Protein AF-A0A257LIW6-F1 (afdb_monomer)

pLDDT: mean 79.96, std 16.37, range [37.09, 97.44]

Mean predicted aligned error: 10.96 Å

Sequence (273 aa):
AAYFYFIFLRRFGSPARTNFTPPRGLPIASLPVVDLIPILGVFGALVLLVIVLFTWAMPSEKPGLAFTEAEVAFLFPAPISRRRLIHFRLLGAQLRILLSALIFTLISRGWSFLGGSTLSHVLGWWLILTTLNLHFTGAALTITRLIDGGVSPWRRRAVIIGAVGIILVATVISIWRNAPPFPAGHVGPREFAAWIAGILDAGLLHWLLIPGKLLIAPFLAANWTAFFTTVGPAAALLVAHYFWVARQEVSFEEASIAYAEKRAARIARIRGG

Secondary structure (DSSP, 8-state):
-HHHHHHHTGGGS-------------------GGGTHHHHHHHHHHHHHHHHHHHHHS--S--S----HHHHHHHSSS---HHHHHHHHHHHHHHHHHHHHHHHHHHHTT-GGG-S-HHHHHHHHHHHHHHHHHHHHHHHHHHHHHHHTT--HHHHHHHHHHHHHHHHHHHHHHHHHHPPPPPPS---HHHHHHHHHHHHTSHHHHHHHHHHHHHHTTTT-SSHHHHHHHHHHHHHHHHHHHHHHHTTHHHHHHHHHHHHHHHHHHHHHHH--

Nearest PDB structures (foldseek):
  4nqi-assembly2_C  TM=1.721E-01  e=6.410E-01  Dictyostelium discoideum
  7n6g-assembly1_3T  TM=1.570E-01  e=2.095E+00  Chlamydomonas reinhardtii
  3qwe-assembly1_A-2  TM=1.386E-01  e=3.016E+00  Homo sapiens
  7n6g-assembly1_3S  TM=1.553E-01  e=3.458E+00  Chlamydomonas reinhardtii
  7n6g-assembly1_3Q  TM=1.769E-01  e=7.501E+00  Chlamydomonas reinhardtii

Foldseek 3Di:
DVVVCCVAPVVVDDPDPDPDDDPDDDCPDPDPLVLCLLLCLLVQLVVVLCLLLVCQLDPDPDQFLDDDPVCCVPVVPDPDALLVVLVVSLVVVLVVQLVVQLVVLVVCVVVPSLADDSVLSSVLSSLSSSLSSLSSNLSVLVVLVCVVVVNDPVNSNCVSVVVVVVLVVVLVVQLVVWQDDQDPDDDDPSSVSVSVSSSCCTDSNVVSSVLSSLSNQSNSQNYPVSNVVSVVSSVVSSVVSVVSNSVSSPSSVVVNVVVVVVVVVVVCVVVVD

Solvent-accessible surface area (backbone atoms only — not comparable to full-atom values): 15278 Å² total; per-residue (Å²): 109,71,70,59,49,58,71,69,56,61,77,79,77,64,96,69,89,69,94,75,83,74,80,93,61,82,83,77,65,93,65,69,48,77,74,47,49,66,40,50,37,45,56,52,6,47,52,47,46,50,54,55,54,44,46,72,72,58,60,69,96,74,35,64,94,79,71,51,72,68,50,46,72,60,53,67,80,42,102,65,57,67,70,56,55,53,50,52,50,58,56,62,46,46,60,59,44,46,52,49,10,50,53,52,33,60,64,51,61,76,48,74,66,52,62,41,50,74,65,39,32,29,51,18,38,31,52,44,53,50,37,49,53,33,44,51,37,31,52,36,48,53,50,49,45,44,45,76,71,66,47,53,72,63,62,53,45,50,52,50,51,47,53,51,48,53,52,50,52,52,33,52,54,32,33,75,75,60,48,70,79,80,81,83,74,90,73,48,75,63,58,47,48,46,50,52,33,48,40,56,57,28,66,59,40,31,66,68,28,43,67,31,30,37,41,45,38,22,37,57,17,65,43,70,70,51,22,64,69,27,38,54,59,25,48,50,53,37,51,52,35,48,54,55,41,67,70,47,65,75,49,50,57,60,52,50,51,54,48,52,50,57,47,50,56,51,51,51,55,66,74,74,108

Structure (mmCIF, N/CA/C/O backbone):
data_AF-A0A257LIW6-F1
#
_entry.id   AF-A0A257LIW6-F1
#
loop_
_atom_site.group_PDB
_atom_site.id
_atom_site.type_symbol
_atom_site.label_atom_id
_atom_site.label_alt_id
_atom_site.label_comp_id
_atom_site.label_asym_id
_atom_site.label_entity_id
_atom_site.label_seq_id
_atom_site.pdbx_PDB_ins_code
_atom_site.Cartn_x
_atom_site.Cartn_y
_atom_site.Cartn_z
_atom_site.occupancy
_atom_site.B_iso_or_equiv
_atom_site.auth_seq_id
_atom_site.auth_comp_id
_atom_site.auth_asym_id
_atom_site.auth_atom_id
_atom_site.pdbx_PDB_model_num
ATOM 1 N N . ALA A 1 1 ? 16.137 25.255 9.495 1.00 50.84 1 ALA A N 1
ATOM 2 C CA . ALA A 1 1 ? 15.174 25.733 8.475 1.00 50.84 1 ALA A CA 1
ATOM 3 C C . ALA A 1 1 ? 15.838 26.069 7.129 1.00 50.84 1 ALA A C 1
ATOM 5 O O . ALA A 1 1 ? 15.401 25.536 6.117 1.00 50.84 1 ALA A O 1
ATOM 6 N N . ALA A 1 2 ? 16.922 26.861 7.093 1.00 42.66 2 ALA A N 1
ATOM 7 C CA . ALA A 1 2 ? 17.586 27.283 5.845 1.00 42.66 2 ALA A CA 1
ATOM 8 C C . ALA A 1 2 ? 18.103 26.129 4.955 1.00 42.66 2 ALA A C 1
ATOM 10 O O . ALA A 1 2 ? 17.969 26.182 3.737 1.00 42.66 2 ALA A O 1
ATOM 11 N N . TYR A 1 3 ? 18.615 25.046 5.551 1.00 45.81 3 TYR A N 1
ATOM 12 C CA . TYR A 1 3 ? 19.097 23.877 4.798 1.00 45.81 3 TYR A CA 1
ATOM 13 C C . TYR A 1 3 ? 17.957 23.092 4.119 1.00 45.81 3 TYR A C 1
ATOM 15 O O . TYR A 1 3 ? 18.098 22.620 2.994 1.00 45.81 3 TYR A O 1
ATOM 23 N N . PHE A 1 4 ? 16.792 23.025 4.774 1.00 48.31 4 PHE A N 1
ATOM 24 C CA . PHE A 1 4 ? 15.565 22.449 4.214 1.00 48.31 4 PHE A CA 1
ATOM 25 C C . PHE A 1 4 ? 15.087 23.288 3.017 1.00 48.31 4 PHE A C 1
ATOM 27 O O . PHE A 1 4 ? 14.878 22.760 1.930 1.00 48.31 4 PHE A O 1
ATOM 34 N N . TYR A 1 5 ? 15.022 24.613 3.165 1.00 54.41 5 TYR A N 1
ATOM 35 C CA . TYR A 1 5 ? 14.660 25.520 2.071 1.00 54.41 5 TYR A CA 1
ATOM 36 C C . TYR A 1 5 ? 15.584 25.360 0.847 1.00 54.41 5 TYR A C 1
ATOM 38 O O . TYR A 1 5 ? 15.116 25.223 -0.283 1.00 54.41 5 TYR A O 1
ATOM 46 N N . PHE A 1 6 ? 16.899 25.287 1.067 1.00 55.25 6 PHE A N 1
ATOM 47 C CA . PHE A 1 6 ? 17.888 25.208 -0.011 1.00 55.25 6 PHE A CA 1
ATOM 48 C C . PHE A 1 6 ? 17.855 23.880 -0.785 1.00 55.25 6 PHE A C 1
ATOM 50 O O . PHE A 1 6 ? 18.091 23.868 -1.993 1.00 55.25 6 PHE A O 1
ATOM 57 N N . ILE A 1 7 ? 17.537 22.769 -0.110 1.00 58.53 7 ILE A N 1
ATOM 58 C CA . ILE A 1 7 ? 17.441 21.436 -0.725 1.00 58.53 7 ILE A CA 1
ATOM 59 C C . ILE A 1 7 ? 16.142 21.265 -1.523 1.00 58.53 7 ILE A C 1
ATOM 61 O O . ILE A 1 7 ? 16.166 20.629 -2.577 1.00 58.53 7 ILE A O 1
ATOM 65 N N . PHE A 1 8 ? 15.024 21.816 -1.039 1.00 52.34 8 PHE A N 1
ATOM 66 C CA . PHE A 1 8 ? 13.706 21.582 -1.634 1.00 52.34 8 PHE A CA 1
ATOM 67 C C . PHE A 1 8 ? 13.297 22.641 -2.673 1.00 52.34 8 PHE A C 1
ATOM 69 O O . PHE A 1 8 ? 12.728 22.269 -3.695 1.00 52.34 8 PHE A O 1
ATOM 76 N N . LEU A 1 9 ? 13.606 23.932 -2.477 1.00 53.47 9 LEU A N 1
ATOM 77 C CA . LEU A 1 9 ? 13.066 25.021 -3.315 1.00 53.47 9 LEU A CA 1
ATOM 78 C C . LEU A 1 9 ? 14.012 25.526 -4.417 1.00 53.47 9 LEU A C 1
ATOM 80 O O . LEU A 1 9 ? 13.545 26.033 -5.435 1.00 53.47 9 LEU A O 1
ATOM 84 N N . ARG A 1 10 ? 15.333 25.332 -4.297 1.00 50.38 10 ARG A N 1
ATOM 85 C CA . ARG A 1 10 ? 16.301 25.874 -5.276 1.00 50.38 10 ARG A CA 1
ATOM 86 C C . ARG A 1 10 ? 16.199 25.239 -6.674 1.00 50.38 10 ARG A C 1
ATOM 88 O O . ARG A 1 10 ? 16.625 25.848 -7.650 1.00 50.38 10 ARG A O 1
ATOM 95 N N . ARG A 1 11 ? 15.618 24.041 -6.810 1.00 51.50 11 ARG A N 1
ATOM 96 C CA . ARG A 1 11 ? 15.482 23.362 -8.115 1.00 51.50 11 ARG A CA 1
ATOM 97 C C . ARG A 1 11 ? 14.223 23.747 -8.901 1.00 51.50 11 ARG A C 1
ATOM 99 O O . ARG A 1 11 ? 14.075 23.294 -10.029 1.00 51.50 11 ARG A O 1
ATOM 106 N N . PHE A 1 12 ? 13.354 24.590 -8.339 1.00 48.06 12 PHE A N 1
ATOM 107 C CA . PHE A 1 12 ? 12.143 25.067 -9.015 1.00 48.06 12 PHE A CA 1
ATOM 108 C C . PHE A 1 12 ? 12.375 26.293 -9.920 1.00 48.06 12 PHE A C 1
ATOM 110 O O . PHE A 1 12 ? 11.477 26.652 -10.670 1.00 48.06 12 PHE A O 1
ATOM 117 N N . GLY A 1 13 ? 13.563 26.917 -9.895 1.00 43.94 13 GLY A N 1
ATOM 118 C CA . GLY A 1 13 ? 13.796 28.225 -10.531 1.00 43.94 13 GLY A CA 1
ATOM 119 C C . GLY A 1 13 ? 15.029 28.357 -11.430 1.00 43.94 13 GLY A C 1
ATOM 120 O O . GLY A 1 13 ? 15.554 29.457 -11.557 1.00 43.94 13 GLY A O 1
ATOM 121 N N . SER A 1 14 ? 15.563 27.292 -12.035 1.00 38.91 14 SER A N 1
ATOM 122 C CA . SER A 1 14 ? 16.709 27.453 -12.950 1.00 38.91 14 SER A CA 1
ATOM 123 C C . SER A 1 14 ? 16.668 26.505 -14.148 1.00 38.91 14 SER A C 1
ATOM 125 O O . SER A 1 14 ? 16.915 25.311 -13.972 1.00 38.91 14 SER A O 1
ATOM 127 N N . PRO A 1 15 ? 16.483 27.018 -15.381 1.00 46.78 15 PRO A N 1
ATOM 128 C CA . PRO A 1 15 ? 16.894 26.324 -16.592 1.00 46.78 15 PRO A CA 1
ATOM 129 C C . PRO A 1 15 ? 18.406 26.536 -16.765 1.00 46.78 15 PRO A C 1
ATOM 131 O O . PRO A 1 15 ? 18.864 27.197 -17.692 1.00 46.78 15 PRO A O 1
ATOM 134 N N . ALA A 1 16 ? 19.208 26.051 -15.817 1.00 41.78 16 ALA A N 1
ATOM 135 C CA . ALA A 1 16 ? 20.653 26.207 -15.888 1.00 41.78 16 ALA A CA 1
ATOM 136 C C . ALA A 1 16 ? 21.253 25.013 -16.635 1.00 41.78 16 ALA A C 1
ATOM 138 O O . ALA A 1 16 ? 21.433 23.932 -16.077 1.00 41.78 16 ALA A O 1
ATOM 139 N N . ARG A 1 17 ? 21.569 25.242 -17.915 1.00 48.91 17 ARG A N 1
ATOM 140 C CA . ARG A 1 17 ? 22.609 24.507 -18.640 1.00 48.91 17 ARG A CA 1
ATOM 141 C C . ARG A 1 17 ? 23.902 24.617 -17.830 1.00 48.91 17 ARG A C 1
ATOM 143 O O . ARG A 1 17 ? 24.527 25.672 -17.822 1.00 48.91 17 ARG A O 1
ATOM 150 N N . THR A 1 18 ? 24.308 23.554 -17.152 1.00 41.28 18 THR A N 1
ATOM 151 C CA . THR A 1 18 ? 25.654 23.450 -16.588 1.00 41.28 18 THR A CA 1
ATOM 152 C C . THR A 1 18 ? 26.333 22.219 -17.163 1.00 41.28 18 THR A C 1
ATOM 154 O O . THR A 1 18 ? 25.958 21.083 -16.883 1.00 41.28 18 THR A O 1
ATOM 157 N N . ASN A 1 19 ? 27.341 22.477 -17.996 1.00 42.34 19 ASN A N 1
ATOM 158 C CA . ASN A 1 19 ? 28.313 21.490 -18.443 1.00 42.34 19 ASN A CA 1
ATOM 159 C C . ASN A 1 19 ? 29.110 21.033 -17.218 1.00 42.34 19 ASN A C 1
ATOM 161 O O . ASN A 1 19 ? 30.090 21.665 -16.832 1.00 42.34 19 ASN A O 1
ATOM 165 N N . PHE A 1 20 ? 28.640 19.975 -16.565 1.00 39.91 20 PHE A N 1
ATOM 166 C CA . PHE A 1 20 ? 29.370 19.296 -15.507 1.00 39.91 20 PHE A CA 1
ATOM 167 C C . PHE A 1 20 ? 29.992 18.036 -16.101 1.00 39.91 20 PHE A C 1
ATOM 169 O O . PHE A 1 20 ? 29.284 17.082 -16.418 1.00 39.91 20 PHE A O 1
ATOM 176 N N . THR A 1 21 ? 31.309 18.042 -16.279 1.00 43.06 21 THR A N 1
ATOM 177 C CA . THR A 1 21 ? 32.097 16.850 -16.604 1.00 43.06 21 THR A CA 1
ATOM 178 C C . THR A 1 21 ? 32.420 16.129 -15.290 1.00 43.06 21 THR A C 1
ATOM 180 O O . THR A 1 21 ? 33.209 16.652 -14.502 1.00 43.06 21 THR A O 1
ATOM 183 N N . PRO A 1 22 ? 31.811 14.965 -14.992 1.00 41.59 22 PRO A N 1
ATOM 184 C CA . PRO A 1 22 ? 32.110 14.234 -13.767 1.00 41.59 22 PRO A CA 1
ATOM 185 C C . PRO A 1 22 ? 33.522 13.616 -13.825 1.00 41.59 22 PRO A C 1
ATOM 187 O O . PRO A 1 22 ? 34.005 13.290 -14.915 1.00 41.59 22 PRO A O 1
ATOM 190 N N . PRO A 1 23 ? 34.190 13.410 -12.673 1.00 42.00 23 PRO A N 1
ATOM 191 C CA . PRO A 1 23 ? 35.441 12.664 -12.626 1.00 42.00 23 PRO A CA 1
ATOM 192 C C . PRO A 1 23 ? 35.204 11.221 -13.091 1.00 42.00 23 PRO A C 1
ATOM 194 O O . PRO A 1 23 ? 34.217 10.597 -12.699 1.00 42.00 23 PRO A O 1
ATOM 197 N N . ARG A 1 24 ? 36.115 10.692 -13.922 1.00 45.34 24 ARG A N 1
ATOM 198 C CA . ARG A 1 24 ? 36.123 9.300 -14.412 1.00 45.34 24 ARG A CA 1
ATOM 199 C C . ARG A 1 24 ? 36.351 8.310 -13.256 1.00 45.34 24 ARG A C 1
ATOM 201 O O . ARG A 1 24 ? 37.450 7.805 -13.069 1.00 45.34 24 ARG A O 1
ATOM 208 N N . GLY A 1 25 ? 35.306 8.051 -12.477 1.00 42.31 25 GLY A N 1
ATOM 209 C CA . GLY A 1 25 ? 35.118 6.808 -11.729 1.00 42.31 25 GLY A CA 1
ATOM 210 C C . GLY A 1 25 ? 34.445 5.763 -12.624 1.00 42.31 25 GLY A C 1
ATOM 211 O O . GLY A 1 25 ? 33.839 6.133 -13.628 1.00 42.31 25 GLY A O 1
ATOM 212 N N . LEU A 1 26 ? 34.608 4.480 -12.281 1.00 39.97 26 LEU A N 1
ATOM 213 C CA . LEU A 1 26 ? 34.134 3.288 -13.005 1.00 39.97 26 LEU A CA 1
ATOM 214 C C . LEU A 1 26 ? 32.892 3.538 -13.886 1.00 39.97 26 LEU A C 1
ATOM 216 O O . LEU A 1 26 ? 31.891 4.046 -13.373 1.00 39.97 26 LEU A O 1
ATOM 220 N N . PRO A 1 27 ? 32.910 3.142 -15.174 1.00 37.09 27 PRO A N 1
ATOM 221 C CA . PRO A 1 27 ? 31.773 3.295 -16.065 1.00 37.09 27 PRO A CA 1
ATOM 222 C C . PRO A 1 27 ? 30.705 2.271 -15.672 1.00 37.09 27 PRO A C 1
ATOM 224 O O . PRO A 1 27 ? 30.528 1.245 -16.322 1.00 37.09 27 PRO A O 1
ATOM 227 N N . ILE A 1 28 ? 29.964 2.545 -14.599 1.00 42.75 28 ILE A N 1
ATOM 228 C CA . ILE A 1 28 ? 28.600 2.044 -14.496 1.00 42.75 28 ILE A CA 1
ATOM 229 C C . ILE A 1 28 ? 27.877 2.800 -15.599 1.00 42.75 28 ILE A C 1
ATOM 231 O O . ILE A 1 28 ? 27.592 3.990 -15.468 1.00 42.75 28 ILE A O 1
ATOM 235 N N . ALA A 1 29 ? 27.763 2.123 -16.740 1.00 39.88 29 ALA A N 1
ATOM 236 C CA . ALA A 1 29 ? 27.202 2.629 -17.971 1.00 39.88 29 ALA A CA 1
ATOM 237 C C . ALA A 1 29 ? 25.990 3.519 -17.686 1.00 39.88 29 ALA A C 1
ATOM 239 O O . ALA A 1 29 ? 25.161 3.213 -16.827 1.00 39.88 29 ALA A O 1
ATOM 240 N N . SER A 1 30 ? 25.888 4.613 -18.433 1.00 43.03 30 SER A N 1
ATOM 241 C CA . SER A 1 30 ? 24.658 5.365 -18.630 1.00 43.03 30 SER A CA 1
ATOM 242 C C . SER A 1 30 ? 23.602 4.427 -19.218 1.00 43.03 30 SER A C 1
ATOM 244 O O . SER A 1 30 ? 23.379 4.390 -20.426 1.00 43.03 30 SER A O 1
ATOM 246 N N . LEU A 1 31 ? 23.013 3.599 -18.362 1.00 45.62 31 LEU A N 1
ATOM 247 C CA . LEU A 1 31 ? 21.885 2.756 -18.686 1.00 45.62 31 LEU A CA 1
ATOM 248 C C . LEU A 1 31 ? 20.673 3.683 -18.815 1.00 45.62 31 LEU A C 1
ATOM 250 O O . LEU A 1 31 ? 20.460 4.523 -17.931 1.00 45.62 31 LEU A O 1
ATOM 254 N N . PRO A 1 32 ? 19.874 3.572 -19.886 1.00 52.91 32 PRO A N 1
ATOM 255 C CA . PRO A 1 32 ? 18.624 4.302 -19.967 1.00 52.91 32 PRO A CA 1
ATOM 256 C C . PRO A 1 32 ? 17.736 3.877 -18.790 1.00 52.91 32 PRO A C 1
ATOM 258 O O . PRO A 1 32 ? 17.237 2.757 -18.744 1.00 52.91 32 PRO A O 1
ATOM 261 N N . VAL A 1 33 ? 17.533 4.782 -17.827 1.00 55.72 33 VAL A N 1
ATOM 262 C CA . VAL A 1 33 ? 16.642 4.614 -16.658 1.00 55.72 33 VAL A CA 1
ATOM 263 C C . VAL A 1 33 ? 15.244 4.122 -17.064 1.00 55.72 33 VAL A C 1
ATOM 265 O O . VAL A 1 33 ? 14.592 3.391 -16.320 1.00 55.72 33 VAL A O 1
ATOM 268 N N . VAL A 1 34 ? 14.821 4.474 -18.281 1.00 56.28 34 VAL A N 1
ATOM 269 C CA . VAL A 1 34 ? 13.546 4.097 -18.902 1.00 56.28 34 VAL A CA 1
ATOM 270 C C . VAL A 1 34 ? 13.327 2.578 -18.923 1.00 56.28 34 VAL A C 1
ATOM 272 O O . VAL A 1 34 ? 12.199 2.132 -18.726 1.00 56.28 34 VAL A O 1
ATOM 275 N N . ASP A 1 35 ? 14.387 1.777 -19.049 1.00 71.38 35 ASP A N 1
ATOM 276 C CA . ASP A 1 35 ? 14.250 0.325 -19.195 1.00 71.38 35 ASP A CA 1
ATOM 277 C C . ASP A 1 35 ? 14.078 -0.430 -17.865 1.00 71.38 35 ASP A C 1
ATOM 279 O O . ASP A 1 35 ? 13.691 -1.599 -17.860 1.00 71.38 35 ASP A O 1
ATOM 283 N N . LEU A 1 36 ? 14.363 0.209 -16.723 1.00 84.06 36 LEU A N 1
ATOM 284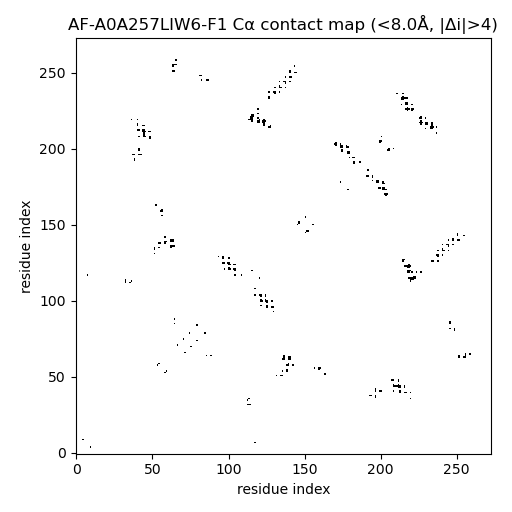 C CA . LEU A 1 36 ? 14.215 -0.412 -15.398 1.00 84.06 36 LEU A CA 1
ATOM 285 C C . LEU A 1 36 ? 12.824 -0.194 -14.798 1.00 84.06 36 LEU A C 1
ATOM 287 O O . LEU A 1 36 ? 12.426 -0.937 -13.904 1.00 84.06 36 LEU A O 1
ATOM 291 N N . ILE A 1 37 ? 12.064 0.789 -15.287 1.00 86.06 37 ILE A N 1
ATOM 292 C CA . ILE A 1 37 ? 10.743 1.143 -14.748 1.00 86.06 37 ILE A CA 1
ATOM 293 C C . ILE A 1 37 ? 9.772 -0.052 -14.742 1.00 86.06 37 ILE A C 1
ATOM 295 O O . ILE A 1 37 ? 9.156 -0.280 -13.698 1.00 86.06 37 ILE A O 1
ATOM 299 N N . PRO A 1 38 ? 9.642 -0.860 -15.817 1.00 88.56 38 PRO A N 1
ATOM 300 C CA . PRO A 1 38 ? 8.743 -2.016 -15.805 1.00 88.56 38 PRO A CA 1
ATOM 301 C C . PRO A 1 38 ? 9.154 -3.057 -14.758 1.00 88.56 38 PRO A C 1
ATOM 303 O O . PRO A 1 38 ? 8.313 -3.557 -14.013 1.00 88.56 38 PRO A O 1
ATOM 306 N N . ILE A 1 39 ? 10.461 -3.315 -14.6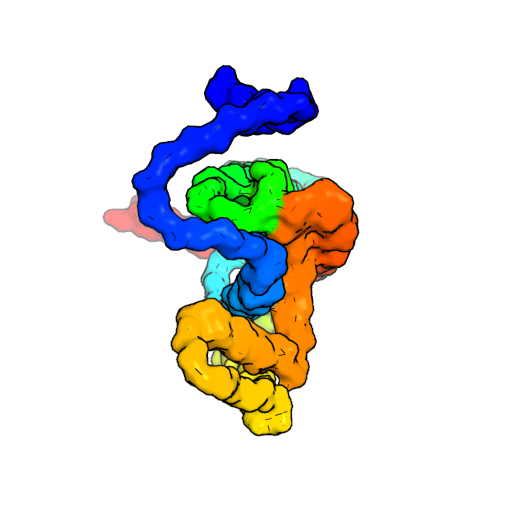47 1.00 91.31 39 ILE A N 1
ATOM 307 C CA . ILE A 1 39 ? 11.042 -4.246 -13.674 1.00 91.31 39 ILE A CA 1
ATOM 308 C C . ILE A 1 39 ? 10.720 -3.767 -12.252 1.00 91.31 39 ILE A C 1
ATOM 310 O O . ILE A 1 39 ? 10.142 -4.506 -11.456 1.00 91.31 39 ILE A O 1
ATOM 314 N N . LEU A 1 40 ? 11.016 -2.503 -11.947 1.00 91.88 40 LEU A N 1
ATOM 315 C CA . LEU A 1 40 ? 10.751 -1.896 -10.641 1.00 91.88 40 LEU A CA 1
ATOM 316 C C . LEU A 1 40 ? 9.259 -1.872 -10.300 1.00 91.88 40 LEU A C 1
ATOM 318 O O . LEU A 1 40 ? 8.893 -2.127 -9.154 1.00 91.88 40 LEU A O 1
ATOM 322 N N . GLY A 1 41 ? 8.399 -1.609 -11.285 1.00 93.69 41 GLY A N 1
ATOM 323 C CA . GLY A 1 41 ? 6.950 -1.651 -11.118 1.00 93.69 41 GLY A CA 1
ATOM 324 C C . GLY A 1 41 ? 6.457 -3.041 -10.720 1.00 93.69 41 GLY A C 1
ATOM 325 O O . GLY A 1 41 ? 5.667 -3.162 -9.786 1.00 93.69 41 GLY A O 1
ATOM 326 N N . VAL A 1 42 ? 6.955 -4.095 -11.373 1.00 95.00 42 VAL A N 1
ATOM 327 C CA . VAL A 1 42 ? 6.592 -5.490 -11.075 1.00 95.00 42 VAL A CA 1
ATOM 328 C C . VAL A 1 42 ? 7.099 -5.921 -9.700 1.00 95.00 42 VAL A C 1
ATOM 330 O O . VAL A 1 42 ? 6.308 -6.381 -8.878 1.00 95.00 42 VAL A O 1
ATOM 333 N N . PHE A 1 43 ? 8.389 -5.731 -9.406 1.00 95.31 43 PHE A N 1
ATOM 334 C CA . PHE A 1 43 ? 8.957 -6.125 -8.113 1.00 95.31 43 PHE A CA 1
ATOM 335 C C . PHE A 1 43 ? 8.378 -5.310 -6.955 1.00 95.31 43 PHE A C 1
ATOM 337 O O . PHE A 1 43 ? 8.039 -5.872 -5.914 1.00 95.31 43 PHE A O 1
ATOM 344 N N . GLY A 1 44 ? 8.203 -4.001 -7.136 1.00 95.31 44 GLY A N 1
ATOM 345 C CA . GLY A 1 44 ? 7.555 -3.150 -6.147 1.00 95.31 44 GLY A CA 1
ATOM 346 C C . GLY A 1 44 ? 6.113 -3.586 -5.879 1.00 95.31 44 GLY A C 1
ATOM 347 O O . GLY A 1 44 ? 5.710 -3.712 -4.721 1.00 95.31 44 GLY A O 1
ATOM 348 N N . ALA A 1 45 ? 5.342 -3.878 -6.931 1.00 97.25 45 ALA A N 1
ATOM 349 C CA . ALA A 1 45 ? 3.975 -4.370 -6.787 1.00 97.25 45 ALA A CA 1
ATOM 350 C C . ALA A 1 45 ? 3.923 -5.732 -6.086 1.00 97.25 45 ALA A C 1
ATOM 352 O O . ALA A 1 45 ? 3.036 -5.954 -5.264 1.00 97.25 45 ALA A O 1
ATOM 353 N N . LEU A 1 46 ? 4.886 -6.617 -6.360 1.00 96.56 46 LEU A N 1
ATOM 354 C CA . LEU A 1 46 ? 4.993 -7.914 -5.698 1.00 96.56 46 LEU A CA 1
ATOM 355 C C . LEU A 1 46 ? 5.263 -7.745 -4.200 1.00 96.56 46 LEU A C 1
ATOM 357 O O . LEU A 1 46 ? 4.605 -8.391 -3.388 1.00 96.56 46 LEU A O 1
ATOM 361 N N . VAL A 1 47 ? 6.174 -6.844 -3.821 1.00 96.69 47 VAL A N 1
ATOM 362 C CA . VAL A 1 47 ? 6.439 -6.521 -2.411 1.00 96.69 47 VAL A CA 1
ATOM 363 C C . VAL A 1 47 ? 5.167 -6.018 -1.724 1.00 96.69 47 VAL A C 1
ATOM 365 O O . VAL A 1 47 ? 4.830 -6.497 -0.641 1.00 96.69 47 VAL A O 1
ATOM 368 N N . LEU A 1 48 ? 4.417 -5.110 -2.356 1.00 97.25 48 LEU A N 1
ATOM 369 C CA . LEU A 1 48 ? 3.143 -4.630 -1.810 1.00 97.25 48 LEU A CA 1
ATOM 370 C C . LEU A 1 48 ? 2.099 -5.743 -1.681 1.00 97.25 48 LEU A C 1
ATOM 372 O O . LEU A 1 48 ? 1.418 -5.813 -0.659 1.00 97.25 48 LEU A O 1
ATOM 376 N N . LEU A 1 49 ? 1.988 -6.620 -2.682 1.00 95.56 49 LEU A N 1
ATOM 377 C CA . LEU A 1 49 ? 1.086 -7.768 -2.645 1.00 95.56 49 LEU A CA 1
ATOM 378 C C . LEU A 1 49 ? 1.429 -8.684 -1.465 1.00 95.56 49 LEU A C 1
ATOM 380 O O . LEU A 1 49 ? 0.543 -9.040 -0.693 1.00 95.56 49 LEU A O 1
ATOM 384 N N . VAL A 1 50 ? 2.710 -9.010 -1.276 1.00 93.62 50 VAL A N 1
ATOM 385 C CA . VAL A 1 50 ? 3.176 -9.829 -0.148 1.00 93.62 50 VAL A CA 1
ATOM 386 C C . VAL A 1 50 ? 2.842 -9.164 1.189 1.00 93.62 50 VAL A C 1
ATOM 388 O O . VAL A 1 50 ? 2.297 -9.827 2.067 1.00 93.62 50 VAL A O 1
ATOM 391 N N . ILE A 1 51 ? 3.093 -7.859 1.341 1.00 93.56 51 ILE A N 1
ATOM 392 C CA . ILE A 1 51 ? 2.759 -7.098 2.560 1.00 93.56 51 ILE A CA 1
ATOM 393 C C . ILE A 1 51 ? 1.252 -7.160 2.860 1.00 93.56 51 ILE A C 1
ATOM 395 O O . ILE A 1 51 ? 0.842 -7.406 4.000 1.00 93.56 51 ILE A O 1
ATOM 399 N N . VAL A 1 52 ? 0.418 -6.957 1.839 1.00 92.50 52 VAL A N 1
ATOM 400 C CA . VAL A 1 52 ? -1.043 -7.020 1.956 1.00 92.50 52 VAL A CA 1
ATOM 401 C C . VAL A 1 52 ? -1.489 -8.422 2.366 1.00 92.50 52 VAL A C 1
ATOM 403 O O . VAL A 1 52 ? -2.176 -8.567 3.373 1.00 92.50 52 VAL A O 1
ATOM 406 N N . LEU A 1 53 ? -1.050 -9.469 1.663 1.00 90.00 53 LEU A N 1
ATOM 407 C CA . LEU A 1 53 ? -1.413 -10.855 1.982 1.00 90.00 53 LEU A CA 1
ATOM 408 C C . LEU A 1 53 ? -0.954 -11.261 3.389 1.00 90.00 53 LEU A C 1
ATOM 410 O O . LEU A 1 53 ? -1.700 -11.907 4.129 1.00 90.00 53 LEU A O 1
ATOM 414 N N . PHE A 1 54 ? 0.244 -10.832 3.788 1.00 87.38 54 PHE A N 1
ATOM 415 C CA . PHE A 1 54 ? 0.788 -11.111 5.111 1.00 87.38 54 PHE A CA 1
ATOM 416 C C . PHE A 1 54 ? -0.066 -10.498 6.228 1.00 87.38 54 PHE A C 1
ATOM 418 O O . PHE A 1 54 ? -0.290 -11.148 7.246 1.00 87.38 54 PHE A O 1
ATOM 425 N N . THR A 1 55 ? -0.622 -9.302 6.013 1.00 87.31 55 THR A N 1
ATOM 426 C CA . THR A 1 55 ? -1.521 -8.634 6.974 1.00 87.31 55 THR A CA 1
ATOM 427 C C . THR A 1 55 ? -2.747 -9.489 7.305 1.00 87.31 55 THR A C 1
ATOM 429 O O . THR A 1 55 ? -3.191 -9.525 8.451 1.00 87.31 55 THR A O 1
ATOM 432 N N . TRP A 1 56 ? -3.288 -10.205 6.318 1.00 85.56 56 TRP A N 1
ATOM 433 C CA . TRP A 1 56 ? -4.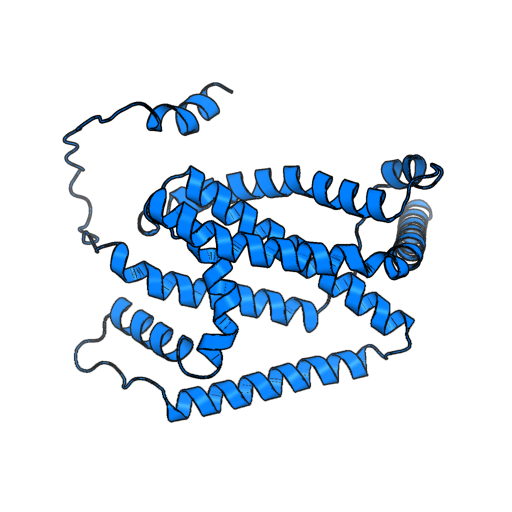441 -11.087 6.511 1.00 85.56 56 TRP A CA 1
ATOM 434 C C . TRP A 1 56 ? -4.054 -12.442 7.114 1.00 85.56 56 TRP A C 1
ATOM 436 O O . TRP A 1 56 ? -4.815 -13.006 7.902 1.00 85.56 56 TRP A O 1
ATOM 446 N N . ALA A 1 57 ? -2.871 -12.965 6.778 1.00 81.81 57 ALA A N 1
ATOM 447 C CA . ALA A 1 57 ? -2.376 -14.237 7.306 1.00 81.81 57 ALA A CA 1
ATOM 448 C C . ALA A 1 57 ? -1.926 -14.141 8.776 1.00 81.81 57 ALA A C 1
ATOM 450 O O . ALA A 1 57 ? -2.166 -15.062 9.564 1.00 81.81 57 ALA A O 1
ATOM 451 N N . MET A 1 58 ? -1.286 -13.029 9.141 1.00 77.50 58 MET A N 1
ATOM 452 C CA . MET A 1 58 ? -0.776 -12.732 10.479 1.00 77.50 58 MET A CA 1
ATOM 453 C C . MET A 1 58 ? -1.239 -11.337 10.916 1.00 77.50 58 MET A C 1
ATOM 455 O O . MET A 1 58 ? -0.446 -10.392 10.932 1.00 77.50 58 MET A O 1
ATOM 459 N N . PRO A 1 59 ? -2.528 -11.179 11.263 1.00 69.62 59 PRO A N 1
ATOM 460 C CA . PRO A 1 59 ? -3.021 -9.897 11.729 1.00 69.62 59 PRO A CA 1
ATOM 461 C C . PRO A 1 59 ? -2.315 -9.504 13.018 1.00 69.62 59 PRO A C 1
ATOM 463 O O . PRO A 1 59 ? -2.275 -10.269 13.983 1.00 69.62 59 PRO A O 1
ATOM 466 N N . SER A 1 60 ? -1.765 -8.292 13.028 1.00 64.62 60 SER A N 1
ATOM 467 C CA . SER A 1 60 ? -1.243 -7.695 14.251 1.00 64.62 60 SER A CA 1
ATOM 468 C C . SER A 1 60 ? -2.366 -7.611 15.285 1.00 64.62 60 SER A C 1
ATOM 470 O O . SER A 1 60 ? -3.506 -7.300 14.951 1.00 64.62 60 SER A O 1
ATOM 472 N N . GLU A 1 61 ? -2.049 -7.861 16.555 1.00 58.34 61 GLU A N 1
ATOM 473 C CA . GLU A 1 61 ? -3.003 -7.730 17.666 1.00 58.34 61 GLU A CA 1
ATOM 474 C C . GLU A 1 61 ? -3.414 -6.270 17.926 1.00 58.34 61 GLU A C 1
ATOM 476 O O . GLU A 1 61 ? -4.317 -6.003 18.716 1.00 58.34 61 GLU A O 1
ATOM 481 N N . LYS A 1 62 ? -2.724 -5.305 17.299 1.00 56.66 62 LYS A N 1
ATOM 482 C CA . LYS A 1 62 ? -2.851 -3.872 17.594 1.00 56.66 62 LYS A CA 1
ATOM 483 C C . LYS A 1 62 ? -3.172 -2.960 16.397 1.00 56.66 62 LYS A C 1
ATOM 485 O O . LYS A 1 62 ? -2.494 -1.940 16.269 1.00 56.66 62 LYS A O 1
ATOM 490 N N . PRO A 1 63 ? -4.168 -3.211 15.531 1.00 51.00 63 PRO A N 1
ATOM 491 C CA . PRO A 1 63 ? -4.432 -2.306 14.423 1.00 51.00 63 PRO A CA 1
ATOM 492 C C . PRO A 1 63 ? -5.856 -1.741 14.539 1.00 51.00 63 PRO A C 1
ATOM 494 O O . PRO A 1 63 ? -6.581 -1.588 13.569 1.00 51.00 63 PRO A O 1
ATOM 497 N N . GLY A 1 64 ? -6.263 -1.398 15.762 1.00 56.03 64 GLY A N 1
ATOM 498 C CA . GLY A 1 64 ? -7.311 -0.406 15.972 1.00 56.03 64 GLY A CA 1
ATOM 499 C C . GLY A 1 64 ? -6.738 1.004 15.824 1.00 56.03 64 GLY A C 1
ATOM 500 O O . GLY A 1 64 ? -5.531 1.227 15.953 1.00 56.03 64 GLY A O 1
ATOM 501 N N . LEU A 1 65 ? -7.609 1.981 15.593 1.00 63.56 65 LEU A N 1
ATOM 502 C CA . LEU A 1 65 ? -7.305 3.406 15.735 1.00 63.56 65 LEU A CA 1
ATOM 503 C C . LEU A 1 65 ? -6.911 3.681 17.202 1.00 63.56 65 LEU A C 1
ATOM 505 O O . LEU A 1 65 ? -7.748 3.998 18.037 1.00 63.56 65 LEU A O 1
ATOM 509 N N . ALA A 1 66 ? -5.640 3.468 17.542 1.00 65.19 66 ALA A N 1
ATOM 510 C CA . ALA A 1 66 ? -5.179 3.515 18.924 1.00 65.19 66 ALA A CA 1
ATOM 511 C C . ALA A 1 66 ? -5.123 4.960 19.436 1.00 65.19 66 ALA A C 1
ATOM 513 O O . ALA A 1 66 ? -4.252 5.726 19.019 1.00 65.19 66 ALA A O 1
ATOM 514 N N . PHE A 1 67 ? -6.014 5.316 20.356 1.00 68.88 67 PHE A N 1
ATOM 515 C CA . PHE A 1 67 ? -5.967 6.600 21.050 1.00 68.88 67 PHE A CA 1
ATOM 516 C C . PHE A 1 67 ? -4.941 6.574 22.185 1.00 68.88 67 PHE A C 1
ATOM 518 O O . PHE A 1 67 ? -4.652 5.539 22.799 1.00 68.88 67 PHE A O 1
ATOM 525 N N . THR A 1 68 ? -4.347 7.730 22.434 1.00 76.06 68 THR A N 1
ATOM 526 C CA . THR A 1 68 ? -3.597 8.011 23.655 1.00 76.06 68 THR A CA 1
ATOM 527 C C . THR A 1 68 ? -4.562 8.169 24.827 1.00 76.06 68 THR A C 1
ATOM 529 O O . THR A 1 68 ? -5.743 8.441 24.641 1.00 76.06 68 THR A O 1
ATOM 532 N N . GLU A 1 69 ? -4.064 8.001 26.047 1.00 71.94 69 GLU A N 1
ATOM 533 C CA . GLU A 1 69 ? -4.872 8.151 27.263 1.00 71.94 69 GLU A CA 1
ATOM 534 C C . GLU A 1 69 ? -5.500 9.547 27.363 1.00 71.94 69 GLU A C 1
ATOM 536 O O . GLU A 1 69 ? -6.684 9.667 27.656 1.00 71.94 69 GLU A O 1
ATOM 541 N N . ALA A 1 70 ? -4.740 10.585 27.001 1.00 79.56 70 ALA A N 1
ATOM 542 C CA . ALA A 1 70 ? -5.234 11.956 26.936 1.00 79.56 70 ALA A CA 1
ATOM 543 C C . ALA A 1 70 ? -6.334 12.133 25.874 1.00 79.56 70 ALA A C 1
ATOM 545 O O . ALA A 1 70 ? -7.345 12.777 26.136 1.00 79.56 70 ALA A O 1
ATOM 546 N N . GLU A 1 71 ? -6.172 11.534 24.688 1.00 81.69 71 GLU A N 1
ATOM 547 C CA . GLU A 1 71 ? -7.209 11.553 23.651 1.00 81.69 71 GLU A CA 1
ATOM 548 C C . GLU A 1 71 ? -8.476 10.820 24.107 1.00 81.69 71 GLU A C 1
ATOM 550 O O . GLU A 1 71 ? -9.563 11.326 23.870 1.00 81.69 71 GLU A O 1
ATOM 555 N N . VAL A 1 72 ? -8.370 9.672 24.783 1.00 76.50 72 VAL A N 1
ATOM 556 C CA . VAL A 1 72 ? -9.546 8.967 25.328 1.00 76.50 72 VAL A CA 1
ATOM 557 C C . VAL A 1 72 ? -10.233 9.823 26.388 1.00 76.50 72 VAL A C 1
ATOM 559 O O . VAL A 1 72 ? -11.431 10.068 26.288 1.00 76.50 72 VAL A O 1
ATOM 562 N N . ALA A 1 73 ? -9.475 10.330 27.361 1.00 79.81 73 ALA A N 1
ATOM 563 C CA . ALA A 1 73 ? -10.003 11.122 28.467 1.00 79.81 73 ALA A CA 1
ATOM 564 C C . ALA A 1 73 ? -10.689 12.419 28.010 1.00 79.81 73 ALA A C 1
ATOM 566 O O . ALA A 1 73 ? -11.615 12.878 28.669 1.00 79.81 73 ALA A O 1
ATOM 567 N N . PHE A 1 74 ? -10.258 13.004 26.888 1.00 82.75 74 PHE A N 1
ATOM 568 C CA . PHE A 1 74 ? -10.826 14.250 26.375 1.00 82.75 74 PHE A CA 1
ATOM 569 C C . PHE A 1 74 ? -11.896 14.038 25.295 1.00 82.75 74 PHE A C 1
ATOM 571 O O . PHE A 1 74 ? -12.910 14.730 25.278 1.00 82.75 74 PHE A O 1
ATOM 578 N N . LEU A 1 75 ? -11.686 13.091 24.375 1.00 78.94 75 LEU A N 1
ATOM 579 C CA . LEU A 1 75 ? -12.543 12.923 23.201 1.00 78.94 75 LEU A CA 1
ATOM 580 C C . LEU A 1 75 ? -13.744 12.011 23.466 1.00 78.94 75 LEU A C 1
ATOM 582 O O . LEU A 1 75 ? -14.779 12.203 22.840 1.00 78.94 75 LEU A O 1
ATOM 586 N N . PHE A 1 76 ? -13.637 11.026 24.362 1.00 75.06 76 PHE A N 1
ATOM 587 C CA . PHE A 1 76 ? -14.714 10.049 24.568 1.00 75.06 76 PHE A CA 1
ATOM 588 C C . PHE A 1 76 ? -15.866 10.591 25.434 1.00 75.06 76 PHE A C 1
ATOM 590 O O . PHE A 1 76 ? -17.006 10.222 25.162 1.00 75.06 76 PHE A O 1
ATOM 597 N N . PRO A 1 77 ? -15.635 11.492 26.414 1.00 80.94 77 PRO A N 1
ATOM 598 C CA . PRO A 1 77 ? -16.729 12.161 27.125 1.00 80.94 77 PRO A CA 1
ATOM 599 C C . PRO A 1 77 ? -17.465 13.214 26.285 1.00 80.94 77 PRO A C 1
ATOM 601 O O . PRO A 1 77 ? -18.577 13.610 26.628 1.00 80.94 77 PRO A O 1
ATOM 604 N N . ALA A 1 78 ? -16.850 13.709 25.206 1.00 78.19 78 ALA A N 1
ATOM 605 C CA . ALA A 1 78 ? -17.454 14.721 24.350 1.00 78.19 78 ALA A CA 1
ATOM 606 C C . ALA A 1 78 ? -18.533 14.104 23.432 1.00 78.19 78 ALA A C 1
ATOM 608 O O . ALA A 1 78 ? -18.343 12.996 22.928 1.00 78.19 78 ALA A O 1
ATOM 609 N N . PRO A 1 79 ? -19.635 14.817 23.118 1.00 78.75 79 PRO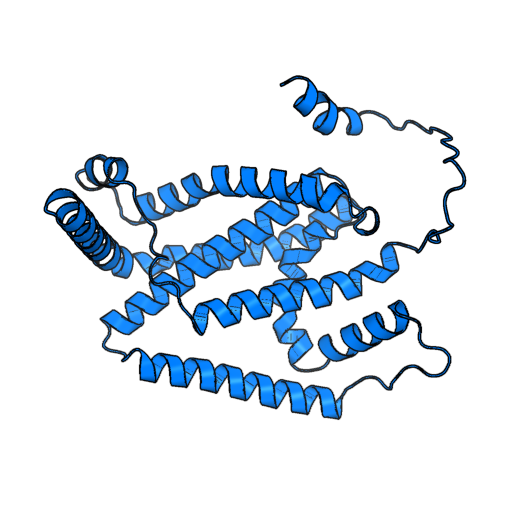 A N 1
ATOM 610 C CA . PRO A 1 79 ? -20.676 14.350 22.198 1.00 78.75 79 PRO A CA 1
ATOM 611 C C . PRO A 1 79 ? -20.214 14.455 20.731 1.00 78.75 79 PRO A C 1
ATOM 613 O O . PRO A 1 79 ? -20.769 15.193 19.915 1.00 78.75 79 PRO A O 1
ATOM 616 N N . ILE A 1 80 ? -19.146 13.740 20.383 1.00 79.94 80 ILE A N 1
ATOM 617 C CA . ILE A 1 80 ? -18.592 13.676 19.032 1.00 79.94 80 ILE A CA 1
ATOM 618 C C . ILE A 1 80 ? -19.018 12.383 18.348 1.00 79.94 80 ILE A C 1
ATOM 620 O O . ILE A 1 80 ? -18.986 11.295 18.917 1.00 79.94 80 ILE A O 1
ATOM 624 N N . SER A 1 81 ? -19.412 12.487 17.080 1.00 79.62 81 SER A N 1
ATOM 625 C CA . SER A 1 81 ? -19.773 11.298 16.317 1.00 79.62 81 SER A CA 1
ATOM 626 C C . SER A 1 81 ? -18.537 10.452 16.004 1.00 79.62 81 SER A C 1
ATOM 628 O O . SER A 1 81 ? -17.448 10.958 15.727 1.00 79.62 81 SER A O 1
ATOM 630 N N . ARG A 1 82 ? -18.717 9.133 15.979 1.00 73.50 82 ARG A N 1
ATOM 631 C CA . ARG A 1 82 ? -17.655 8.145 15.711 1.00 73.50 82 ARG A CA 1
ATOM 632 C C . ARG A 1 82 ? -16.959 8.387 14.380 1.00 73.50 82 ARG A C 1
ATOM 634 O O . ARG A 1 82 ? -15.738 8.329 14.281 1.00 73.50 82 ARG A O 1
ATOM 641 N N . ARG A 1 83 ? -17.740 8.763 13.368 1.00 76.88 83 ARG A N 1
ATOM 642 C CA . ARG A 1 83 ? -17.232 9.167 12.060 1.00 76.88 83 ARG A CA 1
ATOM 643 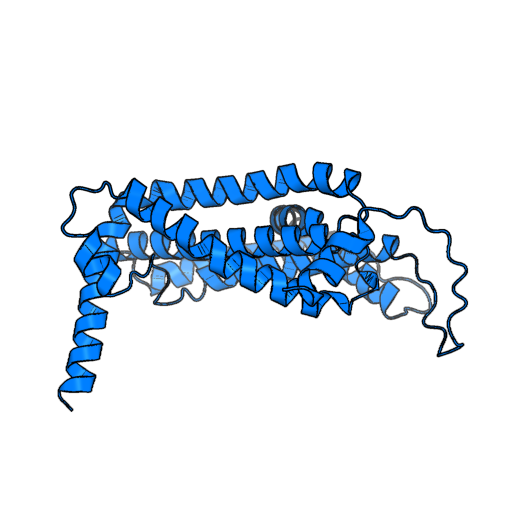C C . ARG A 1 83 ? -16.208 10.303 12.166 1.00 76.88 83 ARG A C 1
ATOM 645 O O . ARG A 1 83 ? -15.184 10.266 11.491 1.00 76.88 83 ARG A O 1
ATOM 652 N N . ARG A 1 84 ? -16.440 11.287 13.047 1.00 82.38 84 ARG A N 1
ATOM 653 C CA . ARG A 1 84 ? -15.492 12.386 13.302 1.00 82.38 84 ARG A CA 1
ATOM 654 C C . ARG A 1 84 ? -14.229 11.898 14.014 1.00 82.38 84 ARG A C 1
ATOM 656 O O . ARG A 1 84 ? -13.155 12.359 13.650 1.00 82.38 84 ARG A O 1
ATOM 663 N N . LEU A 1 85 ? -14.329 10.944 14.943 1.00 80.25 85 LEU A N 1
ATOM 664 C CA .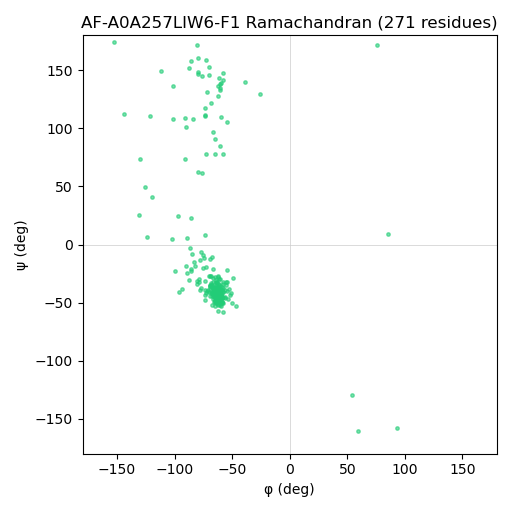 LEU A 1 85 ? -13.166 10.313 15.589 1.00 80.25 85 LEU A CA 1
ATOM 665 C C . LEU A 1 85 ? -12.281 9.548 14.595 1.00 80.25 85 LEU A C 1
ATOM 667 O O . LEU A 1 85 ? -11.057 9.677 14.635 1.00 80.25 85 LEU A O 1
ATOM 671 N N . ILE A 1 86 ? -12.892 8.796 13.675 1.00 80.75 86 ILE A N 1
ATOM 672 C CA . ILE A 1 86 ? -12.173 8.094 12.603 1.00 80.75 86 ILE A CA 1
ATOM 673 C C . ILE A 1 86 ? -11.436 9.109 11.726 1.00 80.75 86 ILE A C 1
ATOM 675 O O . ILE A 1 86 ? -10.228 8.982 11.533 1.00 80.75 86 ILE A O 1
ATOM 679 N N . HIS A 1 87 ? -12.122 10.154 11.250 1.00 85.12 87 HIS A N 1
ATOM 680 C CA . HIS A 1 87 ? -11.493 11.190 10.422 1.00 85.12 87 HIS A CA 1
ATOM 681 C C . HIS A 1 87 ? -10.379 11.921 11.159 1.00 85.12 87 HIS A C 1
ATOM 683 O O . HIS A 1 87 ? -9.292 12.065 10.608 1.00 85.12 87 HIS A O 1
ATOM 689 N N . PHE A 1 88 ? -10.614 12.320 12.412 1.00 85.50 88 PHE A N 1
ATOM 690 C CA . PHE A 1 88 ? -9.607 12.949 13.264 1.00 85.50 88 PHE A CA 1
ATOM 691 C C . PHE A 1 88 ? -8.351 12.085 13.349 1.00 85.50 88 PHE A C 1
ATOM 693 O O . PHE A 1 88 ? -7.242 12.572 13.138 1.00 85.50 88 PHE A O 1
ATOM 700 N N . ARG A 1 89 ? -8.513 10.779 13.576 1.00 83.06 89 ARG A N 1
ATOM 701 C CA . ARG A 1 89 ? -7.373 9.878 13.696 1.00 83.06 89 ARG A CA 1
ATOM 702 C C . ARG A 1 89 ? -6.653 9.646 12.369 1.00 83.06 89 ARG A C 1
ATOM 704 O O . ARG A 1 89 ? -5.421 9.613 12.349 1.00 83.06 89 ARG A O 1
ATOM 711 N N . LEU A 1 90 ? -7.390 9.489 11.271 1.00 85.94 90 LEU A N 1
ATOM 712 C CA . LEU A 1 90 ? -6.806 9.329 9.937 1.00 85.94 90 LEU A CA 1
ATOM 713 C C . LEU A 1 90 ? -6.034 10.580 9.503 1.00 85.94 90 LEU A C 1
ATOM 715 O O . LEU A 1 90 ? -4.950 10.449 8.934 1.00 85.94 90 LEU A O 1
ATOM 719 N N . LEU A 1 91 ? -6.552 11.770 9.822 1.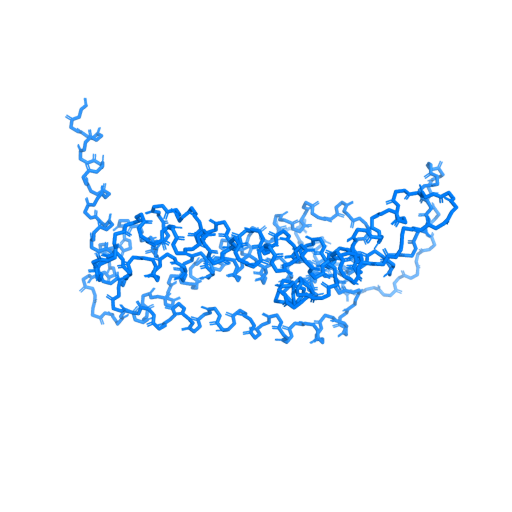00 88.00 91 LEU A N 1
ATOM 720 C CA . LEU A 1 91 ? -5.880 13.052 9.604 1.00 88.00 91 LEU A CA 1
ATOM 721 C C . LEU A 1 91 ? -4.653 13.201 10.510 1.00 88.00 91 LEU A C 1
ATOM 723 O O . LEU A 1 91 ? -3.578 13.547 10.028 1.00 88.00 91 LEU A O 1
ATOM 727 N N . GLY A 1 92 ? -4.769 12.853 11.795 1.00 85.62 92 GLY A N 1
ATOM 728 C CA . GLY A 1 92 ? -3.654 12.882 12.745 1.00 85.62 92 GLY A CA 1
ATOM 729 C C . GLY A 1 92 ? -2.498 11.956 12.351 1.00 85.62 92 GLY A C 1
ATOM 730 O O . GLY A 1 92 ? -1.334 12.262 12.607 1.00 85.62 92 GLY A O 1
ATOM 731 N N . ALA A 1 93 ? -2.786 10.849 11.658 1.00 88.38 93 ALA A N 1
ATOM 732 C CA . ALA A 1 93 ? -1.757 9.965 11.118 1.00 88.38 93 ALA A CA 1
ATOM 733 C C . ALA A 1 93 ? -0.975 10.588 9.944 1.00 88.38 93 ALA A C 1
ATOM 735 O O . ALA A 1 93 ? 0.191 10.235 9.757 1.00 88.38 93 ALA A O 1
ATOM 736 N N . GLN A 1 94 ? -1.566 11.523 9.186 1.00 93.12 94 GLN A N 1
ATOM 737 C CA . GLN A 1 94 ? -0.951 12.082 7.975 1.00 93.12 94 GLN A CA 1
ATOM 738 C C . GLN A 1 94 ? 0.356 12.806 8.261 1.00 93.12 94 GLN A C 1
ATOM 740 O O . GLN A 1 94 ? 1.306 12.634 7.507 1.00 93.12 94 GLN A O 1
ATOM 745 N N . LEU A 1 95 ? 0.448 13.560 9.361 1.00 90.44 95 LEU A N 1
ATOM 746 C CA . LEU A 1 95 ? 1.673 14.289 9.692 1.00 90.44 95 LEU A CA 1
ATOM 747 C C . LEU A 1 95 ? 2.852 13.333 9.923 1.00 90.44 95 LEU A C 1
ATOM 749 O O . LEU A 1 95 ? 3.942 13.539 9.391 1.00 90.44 95 LEU A O 1
ATOM 753 N N . ARG A 1 96 ? 2.619 12.245 10.670 1.00 91.25 96 ARG A N 1
ATOM 754 C CA . ARG A 1 96 ? 3.635 11.212 10.905 1.00 91.25 96 ARG A CA 1
ATOM 755 C C . ARG A 1 96 ? 3.999 10.485 9.613 1.00 91.25 96 ARG A C 1
ATOM 757 O O . ARG A 1 96 ? 5.177 10.255 9.370 1.00 91.25 96 ARG A O 1
ATOM 764 N N . ILE A 1 97 ? 3.011 10.149 8.783 1.00 94.38 97 ILE A N 1
ATOM 765 C CA . ILE A 1 97 ? 3.237 9.472 7.499 1.00 94.38 97 ILE A CA 1
ATOM 766 C C . ILE A 1 97 ? 4.007 10.374 6.532 1.00 94.38 97 ILE A C 1
ATOM 768 O O . ILE A 1 97 ? 4.924 9.903 5.868 1.00 94.38 97 ILE A O 1
ATOM 772 N N . LEU A 1 98 ? 3.690 11.667 6.480 1.00 94.25 98 LEU A N 1
ATOM 773 C CA . LEU A 1 98 ? 4.401 12.644 5.662 1.00 94.25 98 LEU A CA 1
ATOM 774 C C . LEU A 1 98 ? 5.857 12.784 6.119 1.00 94.25 98 LEU A C 1
ATOM 776 O O . LEU A 1 98 ? 6.761 12.787 5.286 1.00 94.25 98 LEU A O 1
ATOM 780 N N . LEU A 1 99 ? 6.105 12.819 7.432 1.00 94.06 99 LEU A N 1
ATOM 781 C CA . LEU A 1 99 ? 7.465 12.803 7.974 1.00 94.06 99 LEU A CA 1
ATOM 782 C C . LEU A 1 99 ? 8.211 11.518 7.585 1.00 94.06 99 LEU A C 1
ATOM 784 O O . LEU A 1 99 ? 9.354 11.587 7.136 1.00 94.06 99 LEU A O 1
ATOM 788 N N . SER A 1 100 ? 7.564 10.353 7.691 1.00 94.06 100 SER A N 1
ATOM 789 C CA . SER A 1 100 ? 8.136 9.091 7.214 1.00 94.06 100 SER A CA 1
ATOM 790 C C . SER A 1 100 ? 8.433 9.137 5.714 1.00 94.06 100 SER A C 1
ATOM 792 O O . SER A 1 100 ? 9.522 8.748 5.311 1.00 94.06 100 SER A O 1
ATOM 794 N N . ALA A 1 101 ? 7.526 9.663 4.891 1.00 95.06 101 ALA A N 1
ATOM 795 C CA . ALA A 1 101 ? 7.715 9.793 3.448 1.00 95.06 101 ALA A CA 1
ATOM 796 C C . ALA A 1 101 ? 8.907 10.693 3.092 1.00 95.06 101 ALA A C 1
ATOM 798 O O . ALA A 1 101 ? 9.673 10.374 2.181 1.00 95.06 101 ALA A O 1
ATOM 799 N N . LEU A 1 102 ? 9.117 11.782 3.840 1.00 93.94 102 LEU A N 1
ATOM 800 C CA . LEU A 1 102 ? 10.307 12.623 3.707 1.00 93.94 102 LEU A CA 1
ATOM 801 C C . LEU A 1 102 ? 11.583 11.836 4.032 1.00 93.94 102 LEU A C 1
ATOM 803 O O . LEU A 1 102 ? 12.529 11.879 3.250 1.00 93.94 102 LEU A O 1
ATOM 807 N N . ILE A 1 103 ? 11.602 11.075 5.132 1.00 92.62 103 ILE A N 1
ATOM 808 C CA . ILE A 1 103 ? 12.750 10.231 5.512 1.00 92.62 103 ILE A CA 1
ATOM 809 C C . ILE A 1 103 ? 13.028 9.174 4.435 1.00 92.62 103 ILE A C 1
ATOM 811 O O . ILE A 1 103 ? 14.161 9.054 3.972 1.00 92.62 103 ILE A O 1
ATOM 815 N N . PHE A 1 104 ? 12.003 8.452 3.978 1.00 91.81 104 PHE A N 1
ATOM 816 C CA . PHE A 1 104 ? 12.143 7.453 2.917 1.00 91.81 104 PHE A CA 1
ATOM 817 C C . PHE A 1 104 ? 12.617 8.066 1.600 1.00 91.81 104 PHE A C 1
ATOM 819 O O . PHE A 1 104 ? 13.425 7.455 0.908 1.00 91.81 104 PHE A O 1
ATOM 826 N N . THR A 1 105 ? 12.202 9.295 1.287 1.00 90.44 105 THR A N 1
ATOM 827 C CA . THR A 1 105 ? 12.711 10.020 0.117 1.00 90.44 105 THR A CA 1
ATOM 828 C C . THR A 1 105 ? 14.196 10.348 0.245 1.00 90.44 105 THR A C 1
ATOM 830 O O . THR A 1 105 ? 14.927 10.286 -0.740 1.00 90.44 105 THR A O 1
ATOM 833 N N . LEU A 1 106 ? 14.672 10.692 1.445 1.00 87.56 106 LEU A N 1
ATOM 834 C CA . LEU A 1 106 ? 16.101 10.914 1.678 1.00 87.56 106 LEU A CA 1
ATOM 835 C C . LEU A 1 106 ? 16.901 9.620 1.501 1.00 87.56 106 LEU A C 1
ATOM 837 O O . LEU A 1 106 ? 17.969 9.656 0.896 1.00 87.56 106 LEU A O 1
ATOM 841 N N . ILE A 1 107 ? 16.361 8.486 1.957 1.00 86.44 107 ILE A N 1
ATOM 842 C CA . ILE A 1 107 ? 16.964 7.159 1.762 1.00 86.44 107 ILE A CA 1
ATOM 843 C C . ILE A 1 107 ? 16.992 6.798 0.268 1.00 86.44 107 ILE A C 1
ATOM 845 O O . ILE A 1 107 ? 18.030 6.395 -0.253 1.00 86.44 107 ILE A O 1
ATOM 849 N N . SER A 1 108 ? 15.883 7.004 -0.449 1.00 81.50 108 SER A N 1
ATOM 850 C CA . SER A 1 108 ? 15.782 6.689 -1.879 1.00 81.50 108 SER A CA 1
ATOM 851 C C . SER A 1 108 ? 16.499 7.699 -2.780 1.00 81.50 108 SER A C 1
ATOM 853 O O . SER A 1 108 ? 16.673 7.441 -3.965 1.00 81.50 108 SER A O 1
ATOM 855 N N . ARG A 1 109 ? 16.974 8.835 -2.251 1.00 73.12 109 ARG A N 1
ATOM 856 C CA . ARG A 1 109 ? 17.750 9.827 -3.016 1.00 73.12 109 ARG A CA 1
ATOM 857 C C . ARG A 1 109 ? 19.066 9.259 -3.553 1.00 73.12 109 ARG A C 1
ATOM 859 O O . ARG A 1 109 ? 19.552 9.736 -4.575 1.00 73.12 109 ARG A O 1
ATOM 866 N N . GLY A 1 110 ? 19.633 8.252 -2.885 1.00 65.81 110 GLY A N 1
ATOM 867 C CA . GLY A 1 110 ? 20.816 7.532 -3.365 1.00 65.81 110 GLY A CA 1
ATOM 868 C C . GLY A 1 110 ? 20.549 6.657 -4.595 1.00 65.81 110 GLY A C 1
ATOM 869 O O . GLY A 1 110 ? 21.490 6.206 -5.241 1.00 65.81 110 GLY A O 1
ATOM 870 N N . TRP A 1 111 ? 19.283 6.419 -4.947 1.00 73.12 111 TRP A N 1
ATOM 871 C CA . TRP A 1 111 ? 18.892 5.567 -6.066 1.00 73.12 111 TRP A CA 1
ATOM 872 C C . TRP A 1 111 ? 18.758 6.419 -7.327 1.00 73.12 111 TRP A C 1
ATOM 874 O O . TRP A 1 111 ? 17.662 6.710 -7.803 1.00 73.12 111 TRP A O 1
ATOM 884 N N . SER A 1 112 ? 19.903 6.838 -7.870 1.00 65.75 112 SER A N 1
ATOM 885 C CA . SER A 1 112 ? 19.983 7.662 -9.087 1.00 65.75 112 SER A CA 1
ATOM 886 C C . SER A 1 112 ? 19.250 7.051 -10.291 1.00 65.75 112 SER A C 1
ATOM 888 O O . SER A 1 112 ? 18.842 7.781 -11.192 1.00 65.75 112 SER A O 1
ATOM 890 N N . PHE A 1 113 ? 19.035 5.732 -10.280 1.00 69.81 113 PHE A N 1
ATOM 891 C CA . PHE A 1 113 ? 18.298 4.991 -11.300 1.00 69.81 113 PHE A CA 1
ATOM 892 C C . PHE A 1 113 ? 16.772 5.171 -11.252 1.00 69.81 113 PHE A C 1
ATOM 894 O O . PHE A 1 113 ? 16.112 4.744 -12.188 1.00 69.81 113 PHE A O 1
ATOM 901 N N . LEU A 1 114 ? 16.186 5.760 -10.203 1.00 72.19 114 LEU A N 1
ATOM 902 C CA . LEU A 1 114 ? 14.728 5.939 -10.112 1.00 72.19 114 LEU A CA 1
ATOM 903 C C . LEU A 1 114 ? 14.188 7.102 -10.963 1.00 72.19 114 LEU A C 1
ATOM 905 O O . LEU A 1 114 ? 12.985 7.176 -11.200 1.00 72.19 114 LEU A O 1
ATOM 909 N N . GLY A 1 115 ? 15.055 7.992 -11.460 1.00 71.75 115 GLY A N 1
ATOM 910 C CA . GLY A 1 115 ? 14.620 9.186 -12.191 1.00 71.75 115 GLY A CA 1
ATOM 911 C C . GLY A 1 115 ? 13.708 10.094 -11.350 1.00 71.75 115 GLY A C 1
ATOM 912 O O . GLY A 1 115 ? 13.721 10.034 -10.125 1.00 71.75 115 GLY A O 1
ATOM 913 N N . GLY A 1 116 ? 12.941 10.973 -11.999 1.00 79.94 116 GLY A N 1
ATOM 914 C CA . GLY A 1 116 ? 11.901 11.764 -11.333 1.00 79.94 116 GLY A CA 1
ATOM 915 C C . GLY A 1 116 ? 12.391 12.943 -10.480 1.00 79.94 116 GLY A C 1
ATOM 916 O O . GLY A 1 116 ? 13.583 13.180 -10.260 1.00 79.94 116 GLY A O 1
ATOM 917 N N . SER A 1 117 ? 11.432 13.750 -10.022 1.00 86.06 117 SER A N 1
ATOM 918 C CA . SER A 1 117 ? 11.703 14.870 -9.118 1.00 86.06 117 SER A CA 1
ATOM 919 C C . SER A 1 117 ? 11.672 14.408 -7.658 1.00 86.06 117 SER A C 1
ATOM 921 O O . SER A 1 117 ? 10.923 13.499 -7.304 1.00 86.06 117 SER A O 1
ATOM 923 N N . THR A 1 118 ? 12.417 15.076 -6.770 1.00 88.12 118 THR A N 1
ATOM 924 C CA . THR A 1 118 ? 12.356 14.801 -5.321 1.00 88.12 118 THR A CA 1
ATOM 925 C C . THR A 1 118 ? 10.923 14.860 -4.797 1.00 88.12 118 THR A C 1
ATOM 927 O O . THR A 1 118 ? 10.539 14.051 -3.962 1.00 88.12 118 THR A O 1
ATOM 930 N N . LEU A 1 119 ? 10.117 15.796 -5.305 1.00 88.81 119 LEU A N 1
ATOM 931 C CA . LEU A 1 119 ? 8.736 15.961 -4.868 1.00 88.81 119 LEU A CA 1
ATOM 932 C C . LEU A 1 119 ? 7.849 14.788 -5.318 1.00 88.81 119 LEU A C 1
ATOM 934 O O . LEU A 1 119 ? 7.008 14.347 -4.542 1.00 88.81 119 LEU A O 1
ATOM 938 N N . SER A 1 120 ? 8.082 14.228 -6.509 1.00 89.94 120 SER A N 1
ATOM 939 C CA . SER A 1 120 ? 7.403 13.010 -6.979 1.00 89.94 120 SER A CA 1
ATOM 940 C C . SER A 1 120 ? 7.678 11.825 -6.049 1.00 89.94 120 SER A C 1
ATOM 942 O O . SER A 1 120 ? 6.748 11.110 -5.687 1.00 89.94 120 SER A O 1
ATOM 944 N N . HIS A 1 121 ? 8.918 11.669 -5.570 1.00 91.31 121 HIS A N 1
ATOM 945 C CA . HIS A 1 121 ? 9.257 10.640 -4.582 1.00 91.31 121 HIS A CA 1
ATOM 946 C C . HIS A 1 121 ? 8.594 10.877 -3.220 1.00 91.31 121 HIS A C 1
ATOM 948 O O . HIS A 1 121 ? 8.060 9.929 -2.648 1.00 91.31 121 HIS A O 1
ATOM 954 N N . VAL A 1 122 ? 8.566 12.122 -2.721 1.00 93.56 122 VAL A N 1
ATOM 955 C CA . VAL A 1 122 ? 7.868 12.456 -1.462 1.00 93.56 122 VAL A CA 1
ATOM 956 C C . VAL A 1 122 ? 6.389 12.099 -1.560 1.00 93.56 122 VAL A C 1
ATOM 958 O O . VAL A 1 122 ? 5.859 11.422 -0.681 1.00 93.56 122 VAL A O 1
ATOM 961 N N . LEU A 1 123 ? 5.726 12.529 -2.635 1.00 94.12 123 LEU A N 1
ATOM 962 C CA . LEU A 1 123 ? 4.305 12.269 -2.844 1.00 94.12 123 LEU A CA 1
ATOM 963 C C . LEU A 1 123 ? 4.030 10.780 -3.083 1.00 94.12 123 LEU A C 1
ATOM 965 O O . LEU A 1 123 ? 3.069 10.250 -2.533 1.00 94.12 123 LEU A O 1
ATOM 969 N N . GLY A 1 124 ? 4.889 10.091 -3.835 1.00 94.19 124 GLY A N 1
ATOM 970 C CA . GLY A 1 124 ? 4.801 8.650 -4.063 1.00 94.19 124 GLY A CA 1
ATOM 971 C C . GLY A 1 124 ? 4.911 7.849 -2.766 1.00 94.19 124 GLY A C 1
ATOM 972 O O . GLY A 1 124 ? 4.035 7.038 -2.468 1.00 94.19 124 GLY A O 1
ATOM 973 N N . TRP A 1 125 ? 5.921 8.131 -1.936 1.00 95.31 125 TRP A N 1
ATOM 974 C CA . TRP A 1 125 ? 6.043 7.515 -0.613 1.00 95.31 125 TRP A CA 1
ATOM 975 C C . TRP A 1 125 ? 4.852 7.837 0.282 1.00 95.31 125 TRP A C 1
ATOM 977 O O . TRP A 1 125 ? 4.330 6.945 0.948 1.00 95.31 125 TRP A O 1
ATOM 987 N N . TRP A 1 126 ? 4.394 9.088 0.290 1.00 96.38 126 TRP A N 1
ATOM 988 C CA . TRP A 1 126 ? 3.230 9.484 1.074 1.00 96.38 126 TRP A CA 1
ATOM 989 C C . TRP A 1 126 ? 1.969 8.714 0.650 1.00 96.38 126 TRP A C 1
ATOM 991 O O . TRP A 1 126 ? 1.260 8.205 1.519 1.00 96.38 126 TRP A O 1
ATOM 1001 N N . LEU A 1 127 ? 1.725 8.536 -0.653 1.00 96.75 127 LEU A N 1
ATOM 1002 C CA . LEU A 1 127 ? 0.609 7.740 -1.177 1.00 96.75 127 LEU A CA 1
ATOM 1003 C C . LEU A 1 127 ? 0.718 6.260 -0.795 1.00 96.75 127 LEU A C 1
ATOM 1005 O O . LEU A 1 127 ? -0.254 5.689 -0.291 1.00 96.75 127 LEU A O 1
ATOM 1009 N N . ILE A 1 128 ? 1.891 5.648 -0.991 1.00 97.00 128 ILE A N 1
ATOM 1010 C CA . ILE A 1 128 ? 2.146 4.239 -0.657 1.00 97.00 128 ILE A CA 1
ATOM 1011 C C . ILE A 1 128 ? 1.913 4.005 0.838 1.00 97.00 128 ILE A C 1
ATOM 1013 O O . ILE A 1 128 ? 1.120 3.145 1.222 1.00 97.00 128 ILE A O 1
ATOM 1017 N N . LEU A 1 129 ? 2.558 4.802 1.693 1.00 96.94 129 LEU A N 1
ATOM 1018 C CA . LEU A 1 129 ? 2.485 4.647 3.145 1.00 96.94 129 LEU A CA 1
ATOM 1019 C C . LEU A 1 129 ? 1.086 4.951 3.687 1.00 96.94 129 LEU A C 1
ATOM 1021 O O . LEU A 1 129 ? 0.619 4.254 4.586 1.00 96.94 129 LEU A O 1
ATOM 1025 N N . THR A 1 130 ? 0.388 5.944 3.129 1.00 96.25 130 THR A N 1
ATOM 1026 C CA . THR A 1 130 ? -0.998 6.244 3.515 1.00 96.25 130 THR A CA 1
ATOM 1027 C C . THR A 1 130 ? -1.933 5.102 3.143 1.00 96.25 130 THR A C 1
ATOM 1029 O O . THR A 1 130 ? -2.745 4.684 3.969 1.00 96.25 130 THR A O 1
ATOM 1032 N N . THR A 1 131 ? -1.791 4.550 1.938 1.00 97.12 131 THR A N 1
ATOM 1033 C CA . THR A 1 131 ? -2.616 3.427 1.475 1.00 97.12 131 THR A CA 1
ATOM 1034 C C . THR A 1 131 ? -2.354 2.170 2.300 1.00 97.12 131 THR A C 1
ATOM 1036 O O . THR A 1 131 ? -3.306 1.534 2.742 1.00 97.12 131 THR A O 1
ATOM 1039 N N . LEU A 1 132 ? -1.090 1.853 2.603 1.00 95.12 132 LEU A N 1
ATOM 1040 C CA . LEU A 1 132 ? -0.739 0.744 3.497 1.00 95.12 132 LEU A CA 1
ATOM 1041 C C . LEU A 1 132 ? -1.292 0.951 4.910 1.00 95.12 132 LEU A C 1
ATOM 1043 O O . LEU A 1 132 ? -1.887 0.036 5.473 1.00 95.12 132 LEU A O 1
ATOM 1047 N N . ASN A 1 133 ? -1.172 2.159 5.468 1.00 92.69 133 ASN A N 1
ATOM 1048 C CA . ASN A 1 133 ? -1.741 2.476 6.776 1.00 92.69 133 ASN A CA 1
ATOM 1049 C C . ASN A 1 133 ? -3.267 2.273 6.796 1.00 92.69 133 ASN A C 1
ATOM 1051 O O . ASN A 1 133 ? -3.802 1.696 7.746 1.00 92.69 133 ASN A O 1
ATOM 1055 N N . LEU A 1 134 ? -3.974 2.709 5.747 1.00 93.31 134 LEU A N 1
ATOM 1056 C CA . LEU A 1 134 ? -5.413 2.472 5.609 1.00 93.31 134 LEU A CA 1
ATOM 1057 C C . LEU A 1 134 ? -5.733 0.985 5.436 1.00 93.31 134 LEU A C 1
ATOM 1059 O O . LEU A 1 134 ? -6.677 0.504 6.055 1.00 93.31 134 LEU A O 1
ATOM 1063 N N . HIS A 1 135 ? -4.936 0.247 4.662 1.00 93.81 135 HIS A N 1
ATOM 1064 C CA . HIS A 1 135 ? -5.111 -1.189 4.476 1.00 93.81 135 HIS A CA 1
ATOM 1065 C C . HIS A 1 135 ? -4.975 -1.954 5.791 1.00 93.81 135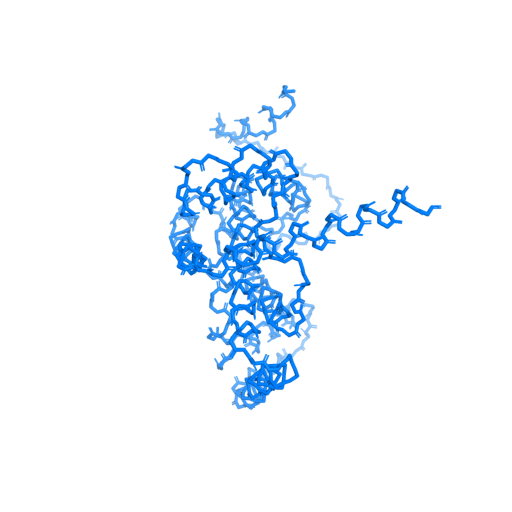 HIS A C 1
ATOM 1067 O O . HIS A 1 135 ? -5.856 -2.733 6.141 1.00 93.81 135 HIS A O 1
ATOM 1073 N N . PHE A 1 136 ? -3.912 -1.693 6.556 1.00 90.62 136 PHE A N 1
ATOM 1074 C CA . PHE A 1 136 ? -3.700 -2.328 7.856 1.00 90.62 136 PHE A CA 1
ATOM 1075 C C . PHE A 1 136 ? -4.836 -2.004 8.830 1.00 90.62 136 PHE A C 1
ATOM 1077 O O . PHE A 1 136 ? -5.339 -2.901 9.502 1.00 90.62 136 PHE A O 1
ATOM 1084 N N . THR A 1 137 ? -5.283 -0.744 8.861 1.00 87.25 137 THR A N 1
ATOM 1085 C CA . THR A 1 137 ? -6.416 -0.314 9.696 1.00 87.25 137 THR A CA 1
ATOM 1086 C C . THR A 1 137 ? -7.714 -1.018 9.284 1.00 87.25 137 THR A C 1
ATOM 1088 O O . THR A 1 137 ? -8.437 -1.540 10.128 1.00 87.25 137 THR A O 1
ATOM 1091 N N . GLY A 1 138 ? -8.016 -1.064 7.985 1.00 88.56 138 GLY A N 1
ATOM 1092 C CA . GLY A 1 138 ? -9.230 -1.687 7.459 1.00 88.56 138 GLY A CA 1
ATOM 1093 C C . GLY A 1 138 ? -9.251 -3.197 7.674 1.00 88.56 138 GLY A C 1
ATOM 1094 O O . GLY A 1 138 ? -10.265 -3.738 8.123 1.00 88.56 138 GLY A O 1
ATOM 1095 N N . ALA A 1 139 ? -8.125 -3.869 7.417 1.00 89.06 139 ALA A N 1
ATOM 1096 C CA . ALA A 1 139 ? -7.978 -5.308 7.604 1.00 89.06 139 ALA A CA 1
ATOM 1097 C C . ALA A 1 139 ? -8.224 -5.680 9.064 1.00 89.06 139 ALA A C 1
ATOM 1099 O O . ALA A 1 139 ? -8.997 -6.581 9.362 1.00 89.06 139 ALA A O 1
ATOM 1100 N N . ALA A 1 140 ? -7.644 -4.922 9.985 1.00 84.50 140 ALA A N 1
ATOM 1101 C CA . ALA A 1 140 ? -7.804 -5.142 11.407 1.00 84.50 140 ALA A CA 1
ATOM 1102 C C . ALA A 1 140 ? -9.229 -4.955 11.912 1.00 84.50 140 ALA A C 1
ATOM 1104 O O . ALA A 1 140 ? -9.739 -5.835 12.593 1.00 84.50 140 ALA A O 1
ATOM 1105 N N . LEU A 1 141 ? -9.890 -3.856 11.538 1.00 83.12 141 LEU A N 1
ATOM 1106 C CA . LEU A 1 141 ? -11.292 -3.628 11.894 1.00 83.12 141 LEU A CA 1
ATOM 1107 C C . LEU A 1 141 ? -12.192 -4.731 11.321 1.00 83.12 141 LEU A C 1
ATOM 1109 O O . LEU A 1 141 ? -13.082 -5.226 12.005 1.00 83.12 141 LEU A O 1
ATOM 1113 N N . THR A 1 142 ? -11.924 -5.166 10.088 1.00 87.00 142 THR A N 1
ATOM 1114 C CA . THR A 1 142 ? -12.654 -6.275 9.456 1.00 87.00 142 THR A CA 1
ATOM 1115 C C . THR A 1 142 ? -12.423 -7.591 10.201 1.00 87.00 142 THR A C 1
ATOM 1117 O O . THR A 1 142 ? -13.351 -8.367 10.406 1.00 87.00 142 THR A O 1
ATOM 1120 N N . ILE A 1 143 ? -11.191 -7.850 10.637 1.00 81.94 143 ILE A N 1
ATOM 1121 C CA . ILE A 1 143 ? -10.835 -9.062 11.375 1.00 81.94 143 ILE A CA 1
ATOM 1122 C C . ILE A 1 143 ? -11.464 -9.067 12.767 1.00 81.94 143 ILE A C 1
ATOM 1124 O O . ILE A 1 143 ? -11.989 -10.107 13.160 1.00 81.94 143 ILE A O 1
ATOM 1128 N N . THR A 1 144 ? -11.462 -7.937 13.479 1.00 79.19 144 THR A N 1
ATOM 1129 C CA . THR A 1 144 ? -12.141 -7.796 14.774 1.00 79.19 144 THR A CA 1
ATOM 1130 C C . THR A 1 144 ? -13.630 -8.092 14.627 1.00 79.19 144 THR A C 1
ATOM 1132 O O . THR A 1 144 ? -14.112 -9.010 15.276 1.00 79.19 144 THR A O 1
ATOM 1135 N N . ARG A 1 145 ? -14.311 -7.489 13.639 1.00 79.75 145 ARG A N 1
ATOM 1136 C CA . ARG A 1 145 ? -15.722 -7.800 13.321 1.00 79.75 145 ARG A CA 1
ATOM 1137 C C . ARG A 1 145 ? -16.006 -9.283 13.128 1.00 79.75 145 ARG A C 1
ATOM 1139 O O . ARG A 1 145 ? -17.031 -9.775 13.581 1.00 79.75 145 ARG A O 1
ATOM 1146 N N . LEU A 1 146 ? -15.132 -9.993 12.414 1.00 82.56 146 LEU A N 1
ATOM 1147 C CA . LEU A 1 146 ? -15.308 -11.428 12.183 1.00 82.56 146 LEU A CA 1
ATOM 1148 C C . LEU A 1 146 ? -15.166 -12.232 13.482 1.00 82.56 146 LEU A C 1
ATOM 1150 O O . LEU A 1 146 ? -15.900 -13.197 13.675 1.00 82.56 146 LEU A O 1
ATOM 1154 N N . ILE A 1 147 ? -14.231 -11.845 14.354 1.00 79.31 147 ILE A N 1
ATOM 1155 C CA . ILE A 1 147 ? -14.041 -12.483 15.663 1.00 79.31 147 ILE A CA 1
ATOM 1156 C C . ILE A 1 147 ? -15.253 -12.216 16.559 1.00 79.31 147 ILE A C 1
ATOM 1158 O O . ILE A 1 147 ? -15.785 -13.163 17.134 1.00 79.31 147 ILE A O 1
ATOM 1162 N N . ASP A 1 148 ? -15.712 -10.966 16.626 1.00 77.62 148 ASP A N 1
ATOM 1163 C CA . ASP A 1 148 ? -16.866 -10.556 17.436 1.00 77.62 148 ASP A CA 1
ATOM 1164 C C . ASP A 1 148 ? -18.154 -11.246 16.950 1.00 77.62 148 ASP A C 1
ATOM 1166 O O . ASP A 1 148 ? -18.994 -11.657 17.745 1.00 77.62 148 ASP A O 1
ATOM 1170 N N . GLY A 1 149 ? -18.262 -11.501 15.640 1.00 81.88 149 GLY A N 1
ATOM 1171 C CA . GLY A 1 149 ? -19.312 -12.324 15.029 1.00 81.88 149 GLY A CA 1
ATOM 1172 C C . GLY A 1 149 ? -19.185 -13.840 15.260 1.00 81.88 149 GLY A C 1
ATOM 1173 O O . GLY A 1 149 ? -19.908 -14.608 14.628 1.00 81.88 149 GLY A O 1
ATOM 1174 N N . GLY A 1 150 ? -18.261 -14.297 16.113 1.00 81.62 150 GLY A N 1
ATOM 1175 C CA . GLY A 1 150 ? -18.116 -15.701 16.514 1.00 81.62 150 GLY A CA 1
ATOM 1176 C C . GLY A 1 150 ? -17.263 -16.572 15.582 1.00 81.62 150 GLY A C 1
ATOM 1177 O O . GLY A 1 150 ? -17.213 -17.794 15.749 1.00 81.62 150 GLY A O 1
ATOM 1178 N N . VAL A 1 151 ? -16.566 -15.996 14.595 1.00 82.44 151 VAL A N 1
ATOM 1179 C CA . VAL A 1 151 ? -15.666 -16.774 13.731 1.00 82.44 151 VAL A CA 1
ATOM 1180 C C . VAL A 1 151 ? -14.403 -17.137 14.505 1.00 82.44 151 VAL A C 1
ATOM 1182 O O . VAL A 1 151 ? -13.601 -16.274 14.866 1.00 82.44 151 VAL A O 1
ATOM 1185 N N . SER A 1 152 ? -14.175 -18.439 14.701 1.00 82.88 152 SER A N 1
ATOM 1186 C CA . SER A 1 152 ? -12.966 -18.899 15.383 1.00 82.88 152 SER A CA 1
ATOM 1187 C C . SER A 1 152 ? -11.697 -18.443 14.634 1.00 82.88 152 SER A C 1
ATOM 1189 O O . SER A 1 152 ? -11.638 -18.517 13.397 1.00 82.88 152 SER A O 1
ATOM 1191 N N . PRO A 1 153 ? -10.640 -18.006 15.349 1.00 79.62 153 PRO A N 1
ATOM 1192 C CA . PRO A 1 153 ? -9.404 -17.537 14.722 1.00 79.62 153 PRO A CA 1
ATOM 1193 C C . PRO A 1 153 ? -8.778 -18.563 13.771 1.00 79.62 153 PRO A C 1
ATOM 1195 O O . PRO A 1 153 ? -8.188 -18.194 12.754 1.00 79.62 153 PRO A O 1
ATOM 1198 N N . TRP A 1 154 ? -8.938 -19.853 14.078 1.00 78.94 154 TRP A N 1
ATOM 1199 C CA . TRP A 1 154 ? -8.367 -20.938 13.289 1.00 78.94 154 TRP A CA 1
ATOM 1200 C C . TRP A 1 154 ? -9.150 -21.227 12.011 1.00 78.94 154 TRP A C 1
ATOM 1202 O O . TRP A 1 154 ? -8.539 -21.379 10.955 1.00 78.94 154 TRP A O 1
ATOM 1212 N N . ARG A 1 155 ? -10.490 -21.174 12.057 1.00 83.50 155 ARG A N 1
ATOM 1213 C CA . ARG A 1 155 ? -11.324 -21.280 10.852 1.00 83.50 155 ARG A CA 1
ATOM 1214 C C . ARG A 1 155 ? -11.040 -20.128 9.893 1.00 83.50 155 ARG A C 1
ATOM 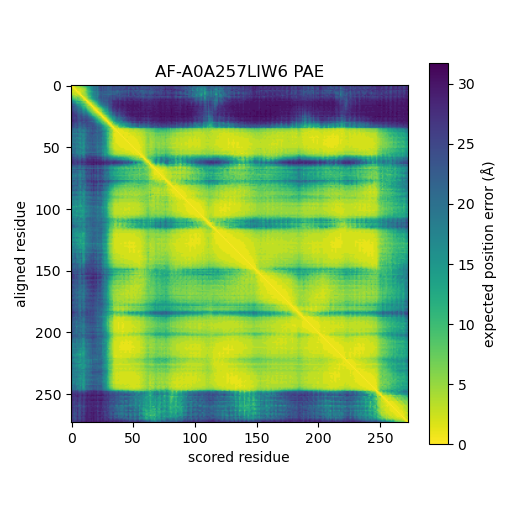1216 O O . ARG A 1 155 ? -10.849 -20.362 8.704 1.00 83.50 155 ARG A O 1
ATOM 1223 N N . ARG A 1 156 ? -10.927 -18.898 10.408 1.00 82.25 156 ARG A N 1
ATOM 1224 C CA . ARG A 1 156 ? -10.525 -17.732 9.605 1.00 82.25 156 ARG A CA 1
ATOM 1225 C C . ARG A 1 156 ? -9.160 -17.952 8.955 1.00 82.25 156 ARG A C 1
ATOM 1227 O O . ARG A 1 156 ? -9.015 -17.746 7.754 1.00 82.25 156 ARG A O 1
ATOM 1234 N N . ARG A 1 157 ? -8.161 -18.369 9.739 1.00 83.00 157 ARG A N 1
ATOM 1235 C CA . ARG A 1 157 ? -6.796 -18.583 9.242 1.00 83.00 157 ARG A CA 1
ATOM 1236 C C . ARG A 1 157 ? -6.748 -19.683 8.183 1.00 83.00 157 ARG A C 1
ATOM 1238 O O . ARG A 1 157 ? -6.088 -19.486 7.172 1.00 83.00 157 ARG A O 1
ATOM 1245 N N . ALA A 1 158 ? -7.503 -20.766 8.356 1.00 85.69 158 ALA A N 1
ATOM 1246 C CA . ALA A 1 158 ? -7.637 -21.817 7.353 1.00 85.69 158 ALA A CA 1
ATOM 1247 C C . ALA A 1 158 ? -8.285 -21.307 6.055 1.00 85.69 158 ALA A C 1
ATOM 1249 O O . ALA A 1 158 ? -7.785 -21.614 4.980 1.00 85.69 158 ALA A O 1
ATOM 1250 N N . VAL A 1 159 ? -9.338 -20.482 6.135 1.00 86.25 159 VAL A N 1
ATOM 1251 C CA . VAL A 1 159 ? -9.980 -19.888 4.946 1.00 86.25 159 VAL A CA 1
ATOM 1252 C C . VAL A 1 159 ? -9.027 -18.949 4.210 1.00 86.25 159 VAL A C 1
ATOM 1254 O O . VAL A 1 159 ? -8.902 -19.046 2.994 1.00 86.25 159 VAL A O 1
ATOM 1257 N N . ILE A 1 160 ? -8.324 -18.070 4.929 1.00 84.12 160 ILE A N 1
ATOM 1258 C CA . ILE A 1 160 ? -7.375 -17.129 4.319 1.00 84.12 160 ILE A CA 1
ATOM 1259 C C . ILE A 1 160 ? -6.204 -17.889 3.693 1.00 84.12 160 ILE A C 1
ATOM 1261 O O . ILE A 1 160 ? -5.897 -17.669 2.527 1.00 84.12 160 ILE A O 1
ATOM 1265 N N . ILE A 1 161 ? -5.576 -18.812 4.428 1.00 86.69 161 ILE A N 1
ATOM 1266 C CA . ILE A 1 161 ? -4.464 -19.620 3.907 1.00 86.69 161 ILE A CA 1
ATOM 1267 C C . ILE A 1 161 ? -4.929 -20.489 2.739 1.00 86.69 161 ILE A C 1
ATOM 1269 O O . ILE A 1 161 ? -4.206 -20.602 1.757 1.00 86.69 161 ILE A O 1
ATOM 1273 N N . GLY A 1 162 ? -6.133 -21.058 2.807 1.00 90.25 162 GLY A N 1
ATOM 1274 C CA . GLY A 1 162 ? -6.723 -21.835 1.722 1.00 90.25 162 GLY A CA 1
ATOM 1275 C C . GLY A 1 162 ? -6.943 -20.992 0.468 1.00 90.25 162 GLY A C 1
ATOM 1276 O O . GLY A 1 162 ? -6.505 -21.382 -0.608 1.00 90.25 162 GLY A O 1
ATOM 1277 N N . ALA A 1 163 ? -7.538 -19.803 0.602 1.00 88.56 163 ALA A N 1
ATOM 1278 C CA . ALA A 1 163 ? -7.732 -18.876 -0.511 1.00 88.56 163 ALA A CA 1
ATOM 1279 C C . ALA A 1 163 ? -6.394 -18.424 -1.118 1.00 88.56 163 ALA A C 1
ATOM 1281 O O . ALA A 1 163 ? -6.222 -18.473 -2.335 1.00 88.56 163 ALA A O 1
ATOM 1282 N N . VAL A 1 164 ? -5.421 -18.056 -0.278 1.00 87.56 164 VAL A N 1
ATOM 1283 C CA . VAL A 1 164 ? -4.056 -17.723 -0.714 1.00 87.56 164 VAL A CA 1
ATOM 1284 C C . VAL A 1 164 ? -3.412 -18.918 -1.417 1.00 87.56 164 VAL A C 1
ATOM 1286 O O . VAL A 1 164 ? -2.836 -18.750 -2.484 1.00 87.56 164 VAL A O 1
ATOM 1289 N N . GLY A 1 165 ? -3.551 -20.128 -0.874 1.00 89.75 165 GLY A N 1
ATOM 1290 C CA . GLY A 1 165 ? -3.031 -21.362 -1.458 1.00 89.75 165 GLY A CA 1
ATOM 1291 C C . GLY A 1 165 ? -3.629 -21.657 -2.832 1.00 89.75 165 GLY A C 1
ATOM 1292 O O . GLY A 1 165 ? -2.887 -21.948 -3.764 1.00 89.75 165 GLY A O 1
ATOM 1293 N N . ILE A 1 166 ? -4.945 -21.502 -2.994 1.00 92.50 166 ILE A N 1
ATOM 1294 C CA . ILE A 1 166 ? -5.629 -21.646 -4.288 1.00 92.50 166 ILE A CA 1
ATOM 1295 C C . ILE A 1 166 ? -5.092 -20.623 -5.292 1.00 92.50 166 ILE A C 1
ATOM 1297 O O . ILE A 1 166 ? -4.765 -20.987 -6.420 1.00 92.50 166 ILE A O 1
ATOM 1301 N N . ILE A 1 167 ? -4.951 -19.358 -4.883 1.00 89.31 167 ILE A N 1
ATOM 1302 C CA . ILE A 1 167 ? -4.398 -18.298 -5.734 1.00 89.31 167 ILE A CA 1
ATOM 1303 C C . ILE A 1 167 ? -2.950 -18.614 -6.129 1.00 89.31 167 ILE A C 1
ATOM 1305 O O . ILE A 1 167 ? -2.585 -18.434 -7.291 1.00 89.31 167 ILE A O 1
ATOM 1309 N N . LEU A 1 168 ? -2.133 -19.113 -5.199 1.00 88.94 168 LEU A N 1
ATOM 1310 C CA . LEU A 1 168 ? -0.750 -19.511 -5.463 1.00 88.94 168 LEU A CA 1
ATOM 1311 C C . LEU A 1 168 ? -0.685 -20.670 -6.459 1.00 88.94 168 LEU A C 1
ATOM 1313 O O . LEU A 1 168 ? 0.049 -20.578 -7.438 1.00 88.94 168 LEU A O 1
ATOM 1317 N N . VAL A 1 169 ? -1.484 -21.723 -6.272 1.00 93.12 169 VAL A N 1
ATOM 1318 C CA . VAL A 1 169 ? -1.543 -22.860 -7.205 1.00 93.12 169 VAL A CA 1
ATOM 1319 C C . VAL A 1 169 ? -2.008 -22.404 -8.588 1.00 93.12 169 VAL A C 1
ATOM 1321 O O . VAL A 1 169 ? -1.367 -22.727 -9.586 1.00 93.12 169 VAL A O 1
ATOM 1324 N N . ALA A 1 170 ? -3.068 -21.594 -8.665 1.00 91.94 170 ALA A N 1
ATOM 1325 C CA . ALA A 1 170 ? -3.549 -21.034 -9.926 1.00 91.94 170 ALA A CA 1
ATOM 1326 C C . ALA A 1 170 ? -2.486 -20.155 -10.607 1.00 91.94 170 ALA A C 1
ATOM 1328 O O . ALA A 1 170 ? -2.314 -20.217 -11.824 1.00 91.94 170 ALA A O 1
ATOM 1329 N N . THR A 1 171 ? -1.728 -19.386 -9.823 1.00 88.00 171 THR A N 1
ATOM 1330 C CA . THR A 1 171 ? -0.605 -18.575 -10.308 1.00 88.00 171 THR A CA 1
ATOM 1331 C C . THR A 1 171 ? 0.514 -19.450 -10.866 1.00 88.00 171 THR A C 1
ATOM 1333 O O . THR A 1 171 ? 0.979 -19.194 -11.972 1.00 88.00 171 THR A O 1
ATOM 1336 N N . VAL A 1 172 ? 0.904 -20.519 -10.166 1.00 90.19 172 VAL A N 1
ATOM 1337 C CA . VAL A 1 172 ? 1.929 -21.468 -10.632 1.00 90.19 172 VAL A CA 1
ATOM 1338 C C . VAL A 1 172 ? 1.498 -22.150 -11.930 1.00 90.19 172 VAL A C 1
ATOM 1340 O O . VAL A 1 172 ? 2.278 -22.192 -12.878 1.00 90.19 172 VAL A O 1
ATOM 1343 N N . ILE A 1 173 ? 0.248 -22.618 -12.019 1.00 92.19 173 ILE A N 1
ATOM 1344 C CA . ILE A 1 173 ? -0.302 -23.214 -13.248 1.00 92.19 173 ILE A CA 1
ATOM 1345 C C . ILE A 1 173 ? -0.293 -22.193 -14.391 1.00 92.19 173 ILE A C 1
ATOM 1347 O O . ILE A 1 173 ? 0.084 -22.514 -15.518 1.00 92.19 173 ILE A O 1
ATOM 1351 N N . SER A 1 174 ? -0.697 -20.955 -14.108 1.00 89.62 174 SER A N 1
ATOM 1352 C CA . SER A 1 174 ? -0.713 -19.870 -15.086 1.00 89.62 174 SER A CA 1
ATOM 1353 C C . SER A 1 174 ? 0.689 -19.534 -15.596 1.00 89.62 174 SER A C 1
ATOM 1355 O O . SER A 1 174 ? 0.851 -19.321 -16.797 1.00 89.62 174 SER A O 1
ATOM 1357 N N . ILE A 1 175 ? 1.685 -19.492 -14.708 1.00 88.06 175 ILE A N 1
ATOM 1358 C CA . ILE A 1 175 ? 3.093 -19.284 -15.060 1.00 88.06 175 ILE A CA 1
ATOM 1359 C C . ILE A 1 175 ? 3.580 -20.449 -15.915 1.00 88.06 175 ILE A C 1
ATOM 1361 O O . ILE A 1 175 ? 4.102 -20.224 -16.996 1.00 88.06 175 ILE A O 1
ATOM 1365 N N . TRP A 1 176 ? 3.343 -21.692 -15.497 1.00 88.25 176 TRP A N 1
ATOM 1366 C CA . TRP A 1 176 ? 3.794 -22.870 -16.238 1.00 88.25 176 TRP A CA 1
ATOM 1367 C C . TRP A 1 176 ? 3.262 -22.914 -17.680 1.00 88.25 176 TRP A C 1
ATOM 1369 O O . TRP A 1 176 ? 3.972 -23.343 -18.583 1.00 88.25 176 TRP A O 1
ATOM 1379 N N . ARG A 1 177 ? 2.038 -22.421 -17.916 1.00 89.06 177 ARG A N 1
ATOM 1380 C CA . ARG A 1 177 ? 1.427 -22.365 -19.255 1.00 89.06 177 ARG A CA 1
ATOM 1381 C C . ARG A 1 177 ? 1.889 -21.193 -20.122 1.00 89.06 177 ARG A C 1
ATOM 1383 O O . ARG A 1 177 ? 1.869 -21.322 -21.338 1.00 89.06 177 ARG A O 1
ATOM 1390 N N . ASN A 1 178 ? 2.223 -20.053 -19.517 1.00 86.31 178 ASN A N 1
ATOM 1391 C CA . ASN A 1 178 ? 2.410 -18.785 -20.238 1.00 86.31 178 ASN A CA 1
ATOM 1392 C C . ASN A 1 178 ? 3.788 -18.146 -20.015 1.00 86.31 178 ASN A C 1
ATOM 1394 O O . ASN A 1 178 ? 3.992 -16.999 -20.412 1.00 86.31 178 ASN A O 1
ATOM 1398 N N . ALA A 1 179 ? 4.712 -18.829 -19.336 1.00 86.06 179 ALA A N 1
ATOM 1399 C CA . ALA A 1 179 ? 6.021 -18.272 -19.035 1.00 86.06 179 ALA A CA 1
ATOM 1400 C C . ALA A 1 179 ? 6.769 -17.933 -20.334 1.00 86.06 179 ALA A C 1
ATOM 1402 O O . ALA A 1 179 ? 6.831 -18.770 -21.241 1.00 86.06 179 ALA A O 1
ATOM 1403 N N . PRO A 1 180 ? 7.371 -16.734 -20.426 1.00 87.12 180 PRO A N 1
ATOM 1404 C CA . PRO A 1 180 ? 8.242 -16.416 -21.542 1.00 87.12 180 PRO A CA 1
ATOM 1405 C C . PRO A 1 180 ? 9.439 -17.383 -21.562 1.00 87.12 180 PRO A C 1
ATOM 1407 O O . PRO A 1 180 ? 9.951 -17.751 -20.494 1.00 87.12 180 PRO A O 1
ATOM 1410 N N . PRO A 1 181 ? 9.916 -17.788 -22.754 1.00 89.12 181 PRO A N 1
ATOM 1411 C CA . PRO A 1 181 ? 11.087 -18.646 -22.861 1.00 89.12 181 PRO A CA 1
ATOM 1412 C C . PRO A 1 181 ? 12.296 -17.982 -22.198 1.00 89.12 181 PRO A C 1
ATOM 1414 O O . PRO A 1 181 ? 12.421 -16.753 -22.184 1.00 89.12 181 PRO A O 1
ATOM 1417 N N . PHE A 1 182 ? 13.184 -18.800 -21.633 1.00 90.56 182 PHE A N 1
ATOM 1418 C CA . PHE A 1 182 ? 14.425 -18.294 -21.054 1.00 90.56 182 PHE A CA 1
ATOM 1419 C C . PHE A 1 182 ? 15.262 -17.586 -22.138 1.00 90.56 182 PHE A C 1
ATOM 1421 O O . PHE A 1 182 ? 15.322 -18.096 -23.263 1.00 90.56 182 PHE A O 1
ATOM 1428 N N . PRO A 1 183 ? 15.892 -16.429 -21.849 1.00 88.62 183 PRO A N 1
ATOM 1429 C CA . PRO A 1 183 ? 16.629 -15.678 -22.859 1.00 88.62 183 PRO A CA 1
ATOM 1430 C C . PRO A 1 183 ? 17.781 -16.505 -23.440 1.00 88.62 183 PRO A C 1
ATOM 1432 O O . PRO A 1 183 ? 18.536 -17.138 -22.701 1.00 88.62 183 PRO A O 1
ATOM 1435 N N . ALA A 1 184 ? 17.930 -16.490 -24.765 1.00 88.25 184 ALA A N 1
ATOM 1436 C CA . ALA A 1 184 ? 19.040 -17.155 -25.440 1.00 88.25 184 ALA A CA 1
ATOM 1437 C C . ALA A 1 184 ? 20.322 -16.302 -25.381 1.00 88.25 184 ALA A C 1
ATOM 1439 O O . ALA A 1 184 ? 20.265 -15.076 -25.465 1.00 88.25 184 ALA A O 1
ATOM 1440 N N . GLY A 1 185 ? 21.484 -16.956 -25.302 1.00 87.56 185 GLY A N 1
ATOM 1441 C CA . GLY A 1 185 ? 22.795 -16.296 -25.296 1.00 87.56 185 GLY A CA 1
ATOM 1442 C C . GLY A 1 185 ? 23.335 -15.994 -23.894 1.00 87.56 185 GLY A C 1
ATOM 1443 O O . GLY A 1 185 ? 22.975 -16.649 -22.918 1.00 87.56 185 GLY A O 1
ATOM 1444 N N . HIS A 1 186 ? 24.250 -15.025 -23.797 1.00 84.25 186 HIS A N 1
ATOM 1445 C CA . HIS A 1 186 ? 24.830 -14.616 -22.516 1.00 84.25 186 HIS A CA 1
ATOM 1446 C C . HIS A 1 186 ? 23.805 -13.805 -21.718 1.00 84.25 186 HIS A C 1
ATOM 1448 O O . HIS A 1 186 ? 23.469 -12.682 -22.090 1.00 84.25 186 HIS A O 1
ATOM 1454 N N . VAL A 1 187 ? 23.319 -14.379 -20.618 1.00 86.81 187 VAL A N 1
ATOM 1455 C CA . VAL A 1 187 ? 22.335 -13.742 -19.738 1.00 86.81 187 VAL A CA 1
ATOM 1456 C C . VAL A 1 187 ? 23.059 -12.959 -18.649 1.00 86.81 187 VAL A C 1
ATOM 1458 O O . VAL A 1 187 ? 23.664 -13.538 -17.747 1.00 86.81 187 VAL A O 1
ATOM 1461 N N . GLY A 1 188 ? 22.997 -11.632 -18.733 1.00 88.31 188 GLY A N 1
ATOM 1462 C CA . GLY A 1 188 ? 23.442 -10.754 -17.662 1.00 88.31 188 GLY A CA 1
ATOM 1463 C C . GLY A 1 188 ? 22.393 -10.622 -16.546 1.00 88.31 188 GLY A C 1
ATOM 1464 O O . GLY A 1 188 ? 21.247 -11.065 -16.682 1.00 88.31 188 GLY A O 1
ATOM 1465 N N . PRO A 1 189 ? 22.749 -9.978 -15.416 1.00 86.56 189 PRO A N 1
ATOM 1466 C CA . PRO A 1 189 ? 21.830 -9.780 -14.292 1.00 86.56 189 PRO A CA 1
ATOM 1467 C C . PRO A 1 189 ? 20.544 -9.031 -14.669 1.00 86.56 189 PRO A C 1
ATOM 1469 O O . PRO A 1 189 ? 19.486 -9.280 -14.094 1.00 86.56 189 PRO A O 1
ATOM 1472 N N . ARG A 1 190 ? 20.625 -8.114 -15.640 1.00 85.06 190 ARG A N 1
ATOM 1473 C CA . ARG A 1 190 ? 19.487 -7.319 -16.108 1.00 85.06 190 ARG A CA 1
ATOM 1474 C C . ARG A 1 190 ? 18.527 -8.159 -16.939 1.00 85.06 190 ARG A C 1
ATOM 1476 O O . ARG A 1 190 ? 17.326 -8.097 -16.706 1.00 85.06 190 ARG A O 1
ATOM 1483 N N . GLU A 1 191 ? 19.044 -8.924 -17.893 1.00 87.62 191 GLU A N 1
ATOM 1484 C CA . GLU A 1 191 ? 18.265 -9.811 -18.756 1.00 87.62 191 GLU A CA 1
ATOM 1485 C C . GLU A 1 191 ? 17.563 -10.876 -17.911 1.00 87.62 191 GLU A C 1
ATOM 1487 O O . GLU A 1 191 ? 16.381 -11.152 -18.109 1.00 87.62 191 GLU A O 1
ATOM 1492 N N . PHE A 1 192 ? 18.256 -11.392 -16.893 1.00 89.12 192 PHE A N 1
ATOM 1493 C CA . PHE A 1 192 ? 17.676 -12.294 -15.905 1.00 89.12 192 PHE A CA 1
ATOM 1494 C C . PHE A 1 192 ? 16.549 -11.632 -15.096 1.00 89.12 192 PHE A C 1
ATOM 1496 O O . PHE A 1 192 ? 15.460 -12.193 -14.980 1.00 89.12 192 PHE A O 1
ATOM 1503 N N . ALA A 1 193 ? 16.768 -10.419 -14.575 1.00 90.31 193 ALA A N 1
ATOM 1504 C CA . ALA A 1 193 ? 15.744 -9.679 -13.836 1.00 90.31 193 ALA A CA 1
ATOM 1505 C C . ALA A 1 193 ? 14.529 -9.323 -14.709 1.00 90.31 193 ALA A C 1
ATOM 1507 O O . ALA A 1 193 ? 13.396 -9.391 -14.236 1.00 90.31 193 ALA A O 1
ATOM 1508 N N . ALA A 1 194 ? 14.751 -8.975 -15.979 1.00 90.31 194 ALA A N 1
ATOM 1509 C CA . ALA A 1 194 ? 13.697 -8.703 -16.949 1.00 90.31 194 ALA A CA 1
ATOM 1510 C C . ALA A 1 194 ? 12.889 -9.967 -17.270 1.00 90.31 194 ALA A C 1
ATOM 1512 O O . ALA A 1 194 ? 11.664 -9.907 -17.336 1.00 90.31 194 ALA A O 1
ATOM 1513 N N . TRP A 1 195 ? 13.552 -11.118 -17.405 1.00 91.81 195 TRP A N 1
ATOM 1514 C CA . TRP A 1 195 ? 12.883 -12.404 -17.594 1.00 91.81 195 TRP A CA 1
ATOM 1515 C C . TRP A 1 195 ? 12.033 -12.793 -16.378 1.00 91.81 195 TRP A C 1
ATOM 1517 O O . TRP A 1 195 ? 10.862 -13.134 -16.541 1.00 91.81 195 TRP A O 1
ATOM 1527 N N . ILE A 1 196 ? 12.564 -12.648 -15.155 1.00 92.44 196 ILE A N 1
ATOM 1528 C CA . ILE A 1 196 ? 11.777 -12.851 -13.927 1.00 92.44 196 ILE A CA 1
ATOM 1529 C C . ILE A 1 196 ? 10.593 -11.886 -13.882 1.00 92.44 196 ILE A C 1
ATOM 1531 O O . ILE A 1 196 ? 9.478 -12.310 -13.591 1.00 92.44 196 ILE A O 1
ATOM 1535 N N . ALA A 1 197 ? 10.804 -10.602 -14.181 1.00 92.44 197 ALA A N 1
ATOM 1536 C CA . ALA A 1 197 ? 9.718 -9.630 -14.225 1.00 92.44 197 ALA A CA 1
ATOM 1537 C C . ALA A 1 197 ? 8.651 -10.033 -15.255 1.00 92.44 197 ALA A C 1
ATOM 1539 O O . ALA A 1 197 ? 7.469 -9.936 -14.951 1.00 92.44 197 ALA A O 1
ATOM 1540 N N . GLY A 1 198 ? 9.045 -10.562 -16.417 1.00 91.00 198 GLY A N 1
ATOM 1541 C CA . GLY A 1 198 ? 8.128 -11.097 -17.424 1.00 91.00 198 GLY A CA 1
ATOM 1542 C C . GLY A 1 198 ? 7.329 -12.313 -16.943 1.00 91.00 198 GLY A C 1
ATOM 1543 O O . GLY A 1 198 ? 6.142 -12.409 -17.232 1.00 91.00 198 GLY A O 1
ATOM 1544 N N . ILE A 1 199 ? 7.938 -13.207 -16.156 1.00 91.38 199 ILE A N 1
ATOM 1545 C CA . ILE A 1 199 ? 7.227 -14.318 -15.500 1.00 91.38 199 ILE A CA 1
ATOM 1546 C C . ILE A 1 199 ? 6.220 -13.793 -14.475 1.00 91.38 199 ILE A C 1
ATOM 1548 O O . ILE A 1 199 ? 5.070 -14.234 -14.442 1.00 91.38 199 ILE A O 1
ATOM 1552 N N . LEU A 1 200 ? 6.661 -12.867 -13.621 1.00 91.44 200 LEU A N 1
ATOM 1553 C CA . LEU A 1 200 ? 5.828 -12.278 -12.576 1.00 91.44 200 LEU A CA 1
ATOM 1554 C C . LEU A 1 200 ? 4.676 -11.459 -13.168 1.00 91.44 200 LEU A C 1
ATOM 1556 O O . LEU A 1 200 ? 3.619 -11.344 -12.554 1.00 91.44 200 LEU A O 1
ATOM 1560 N N . ASP A 1 201 ? 4.877 -10.916 -14.366 1.00 90.94 201 ASP A N 1
ATOM 1561 C CA . ASP A 1 201 ? 3.909 -10.104 -15.085 1.00 90.94 201 ASP A CA 1
ATOM 1562 C C . ASP A 1 201 ? 3.089 -10.873 -16.132 1.00 90.94 201 ASP A C 1
ATOM 1564 O O . ASP A 1 201 ? 2.583 -10.290 -17.091 1.00 90.94 201 ASP A O 1
ATOM 1568 N N . ALA A 1 202 ? 2.941 -12.188 -15.953 1.00 87.38 202 ALA A N 1
ATOM 1569 C CA . ALA A 1 202 ? 2.168 -13.045 -16.843 1.00 87.38 202 ALA A CA 1
ATOM 1570 C C . ALA A 1 202 ? 0.894 -13.593 -16.179 1.00 87.38 202 ALA A C 1
ATOM 1572 O O . ALA A 1 202 ? 0.830 -13.858 -14.973 1.00 87.38 202 ALA A O 1
ATOM 1573 N N . GLY A 1 203 ? -0.131 -13.816 -17.007 1.00 88.31 203 GLY A N 1
ATOM 1574 C CA . GLY A 1 203 ? -1.346 -14.549 -16.649 1.00 88.31 203 GLY A CA 1
ATOM 1575 C C . GLY A 1 203 ? -2.064 -14.024 -15.399 1.00 88.31 203 GLY A C 1
ATOM 1576 O O . GLY A 1 203 ? -2.355 -12.836 -15.313 1.00 88.31 203 GLY A O 1
ATOM 1577 N N . LEU A 1 204 ? -2.394 -14.896 -14.436 1.00 89.81 204 LEU A N 1
ATOM 1578 C CA . LEU A 1 204 ? -3.148 -14.497 -13.235 1.00 89.81 204 LEU A CA 1
ATOM 1579 C C . LEU A 1 204 ? -2.382 -13.501 -12.347 1.00 89.81 204 LEU A C 1
ATOM 1581 O O . LEU A 1 204 ? -2.992 -12.602 -11.766 1.00 89.81 204 LEU A O 1
ATOM 1585 N N . LEU A 1 205 ? -1.056 -13.637 -12.249 1.00 90.69 205 LEU A N 1
ATOM 1586 C CA . LEU A 1 205 ? -0.253 -12.793 -11.366 1.00 90.69 205 LEU A CA 1
ATOM 1587 C C . LEU A 1 205 ? -0.209 -11.344 -11.851 1.00 90.69 205 LEU A C 1
ATOM 1589 O O . LEU A 1 205 ? -0.305 -10.442 -11.023 1.00 90.69 205 LEU A O 1
ATOM 1593 N N . HIS A 1 206 ? -0.192 -11.118 -13.170 1.00 91.75 206 HIS A N 1
ATOM 1594 C CA . HIS A 1 206 ? -0.332 -9.785 -13.766 1.00 91.75 206 HIS A CA 1
ATOM 1595 C C . HIS A 1 206 ? -1.488 -9.003 -13.127 1.00 91.75 206 HIS A C 1
ATOM 1597 O O . HIS A 1 206 ? -1.289 -7.906 -12.604 1.00 91.75 206 HIS A O 1
ATOM 1603 N N . TRP A 1 207 ? -2.682 -9.607 -13.099 1.00 92.88 207 TRP A N 1
ATOM 1604 C CA . TRP A 1 207 ? -3.898 -8.990 -12.567 1.00 92.88 207 TRP A CA 1
ATOM 1605 C C . TRP A 1 207 ? -3.814 -8.714 -11.065 1.00 92.88 207 TRP A C 1
ATOM 1607 O O . TRP A 1 207 ? -4.245 -7.655 -10.609 1.00 92.88 207 TRP A O 1
ATOM 1617 N N . LEU A 1 208 ? -3.214 -9.627 -10.297 1.00 93.00 208 LEU A N 1
ATOM 1618 C CA . LEU A 1 208 ? -3.000 -9.446 -8.857 1.00 93.00 208 LEU A CA 1
ATOM 1619 C C . LEU A 1 208 ? -2.016 -8.311 -8.549 1.00 93.00 208 LEU A C 1
ATOM 1621 O O . LEU A 1 208 ? -2.128 -7.668 -7.505 1.00 93.00 208 LEU A O 1
ATOM 1625 N N . LEU A 1 209 ? -1.068 -8.045 -9.449 1.00 95.81 209 LEU A N 1
ATOM 1626 C CA . LEU A 1 209 ? -0.077 -6.984 -9.291 1.00 95.81 209 LEU A CA 1
ATOM 1627 C C . LEU A 1 209 ? -0.599 -5.599 -9.697 1.00 95.81 209 LEU A C 1
ATOM 1629 O O . LEU A 1 209 ? -0.016 -4.603 -9.267 1.00 95.81 209 LEU A O 1
ATOM 1633 N N . ILE A 1 210 ? -1.687 -5.497 -10.474 1.00 96.06 210 ILE A N 1
ATOM 1634 C CA . ILE A 1 210 ? -2.216 -4.209 -10.965 1.00 96.06 210 ILE A CA 1
ATOM 1635 C C . ILE A 1 210 ? -2.393 -3.178 -9.840 1.00 96.06 210 ILE A C 1
ATOM 1637 O O . ILE A 1 210 ? -1.854 -2.081 -9.987 1.00 96.06 210 ILE A O 1
ATOM 1641 N N . PRO A 1 211 ? -3.055 -3.470 -8.700 1.00 96.94 211 PRO A N 1
ATOM 1642 C CA . PRO A 1 211 ? -3.230 -2.468 -7.649 1.00 96.94 211 PRO A CA 1
ATOM 1643 C C . PRO A 1 211 ? -1.896 -1.946 -7.101 1.00 96.94 211 PRO A C 1
ATOM 1645 O O . PRO A 1 211 ? -1.740 -0.747 -6.878 1.00 96.94 211 PRO A O 1
ATOM 1648 N N . GLY A 1 212 ? -0.907 -2.832 -6.939 1.00 97.12 212 GLY A N 1
ATOM 1649 C CA . GLY A 1 212 ? 0.438 -2.455 -6.508 1.00 97.12 212 GLY A CA 1
ATOM 1650 C C . GLY A 1 212 ? 1.152 -1.579 -7.539 1.00 97.12 212 GLY A C 1
ATOM 1651 O O . GLY A 1 212 ? 1.747 -0.566 -7.177 1.00 97.12 212 GLY A O 1
ATOM 1652 N N . LYS A 1 213 ? 1.033 -1.912 -8.830 1.00 96.44 213 LYS A N 1
ATOM 1653 C CA . LYS A 1 213 ? 1.615 -1.117 -9.920 1.00 96.44 213 LYS A CA 1
ATOM 1654 C C . LYS A 1 213 ? 0.996 0.270 -10.005 1.00 96.44 213 LYS A C 1
ATOM 1656 O O . LYS A 1 213 ? 1.729 1.247 -10.107 1.00 96.44 213 LYS A O 1
ATOM 1661 N N . LEU A 1 214 ? -0.331 0.362 -9.918 1.00 96.81 214 LEU A N 1
ATOM 1662 C CA . LEU A 1 214 ? -1.045 1.639 -9.914 1.00 96.81 214 LEU A CA 1
ATOM 1663 C C . LEU A 1 214 ? -0.605 2.513 -8.737 1.00 96.81 214 LEU A C 1
ATOM 1665 O O . LEU A 1 214 ? -0.399 3.708 -8.914 1.00 96.81 214 LEU A O 1
ATOM 1669 N N . LEU A 1 215 ? -0.417 1.920 -7.554 1.00 97.44 215 LEU A N 1
ATOM 1670 C CA . LEU A 1 215 ? 0.001 2.651 -6.360 1.00 97.44 215 LEU A CA 1
ATOM 1671 C C . LEU A 1 215 ? 1.452 3.160 -6.440 1.00 97.44 215 LEU A C 1
ATOM 1673 O O . LEU A 1 215 ? 1.742 4.248 -5.946 1.00 97.44 215 LEU A O 1
ATOM 1677 N N . ILE A 1 216 ? 2.358 2.399 -7.058 1.00 95.19 216 ILE A N 1
ATOM 1678 C CA . ILE A 1 216 ? 3.781 2.760 -7.186 1.00 95.19 216 ILE A CA 1
ATOM 1679 C C . ILE A 1 216 ? 4.046 3.661 -8.401 1.00 95.19 216 ILE A C 1
ATOM 1681 O O . ILE A 1 216 ? 5.024 4.403 -8.408 1.00 95.19 216 ILE A O 1
ATOM 1685 N N . ALA A 1 217 ? 3.185 3.658 -9.419 1.00 94.38 217 ALA A N 1
ATOM 1686 C CA . ALA A 1 217 ? 3.409 4.407 -10.655 1.00 94.38 217 ALA A CA 1
ATOM 1687 C C . ALA A 1 217 ? 3.758 5.905 -10.462 1.00 94.38 217 ALA A C 1
ATOM 1689 O O . ALA A 1 217 ? 4.705 6.354 -11.109 1.00 94.38 217 ALA A O 1
ATOM 1690 N N . PRO A 1 218 ? 3.122 6.674 -9.547 1.00 94.19 218 PRO A N 1
ATOM 1691 C CA . PRO A 1 218 ? 3.508 8.069 -9.296 1.00 94.19 218 PRO A CA 1
ATOM 1692 C C . PRO A 1 218 ? 4.924 8.216 -8.737 1.00 94.19 218 PRO A C 1
ATOM 1694 O O . PRO A 1 218 ? 5.602 9.204 -9.012 1.00 94.19 218 PRO A O 1
ATOM 1697 N N . PHE A 1 219 ? 5.381 7.235 -7.956 1.00 92.19 219 PHE A N 1
ATOM 1698 C CA . PHE A 1 219 ? 6.738 7.206 -7.418 1.00 92.19 219 PHE A CA 1
ATOM 1699 C C . PHE A 1 219 ? 7.778 6.996 -8.528 1.00 92.19 219 PHE A C 1
ATOM 1701 O O . PHE A 1 219 ? 8.846 7.592 -8.470 1.00 92.19 219 PHE A O 1
ATOM 1708 N N . LEU A 1 220 ? 7.452 6.207 -9.556 1.00 91.69 220 LEU A N 1
ATOM 1709 C CA . LEU A 1 220 ? 8.329 5.924 -10.702 1.00 91.69 220 LEU A CA 1
ATOM 1710 C C . LEU A 1 220 ? 8.178 6.932 -11.858 1.00 91.69 220 LEU A C 1
ATOM 1712 O O . LEU A 1 220 ? 8.741 6.738 -12.936 1.00 91.69 220 LEU A O 1
ATOM 1716 N N . ALA A 1 221 ? 7.394 7.996 -11.675 1.00 91.06 221 ALA A N 1
ATOM 1717 C CA . ALA A 1 221 ? 7.122 8.959 -12.730 1.00 91.06 221 ALA A CA 1
ATOM 1718 C C . ALA A 1 221 ? 8.373 9.778 -13.092 1.00 91.06 221 ALA A C 1
ATOM 1720 O O . ALA A 1 221 ? 8.928 10.515 -12.275 1.00 91.06 221 ALA A O 1
ATOM 1721 N N . ALA A 1 222 ? 8.771 9.720 -14.365 1.00 86.94 222 ALA A N 1
ATOM 1722 C CA . ALA A 1 222 ? 9.967 10.406 -14.853 1.00 86.94 222 ALA A CA 1
ATOM 1723 C C . ALA A 1 222 ? 9.849 11.944 -14.849 1.00 86.94 222 ALA A C 1
ATOM 1725 O O . ALA A 1 222 ? 10.857 12.644 -14.766 1.00 86.94 222 ALA A O 1
ATOM 1726 N N . ASN A 1 223 ? 8.631 12.483 -14.963 1.00 87.62 223 ASN A N 1
ATOM 1727 C CA . ASN A 1 223 ? 8.356 13.918 -15.025 1.00 87.62 223 ASN A CA 1
ATOM 1728 C C . ASN A 1 223 ? 6.949 14.249 -14.493 1.00 87.62 223 ASN A C 1
ATOM 1730 O O . ASN A 1 223 ? 6.162 13.356 -14.183 1.00 87.62 223 ASN A O 1
ATOM 1734 N N . TRP A 1 224 ? 6.629 15.542 -14.397 1.00 89.19 224 TRP A N 1
ATOM 1735 C CA . TRP A 1 224 ? 5.346 16.014 -13.868 1.00 89.19 224 TRP A CA 1
ATOM 1736 C C . TRP A 1 224 ? 4.138 15.564 -14.686 1.00 89.19 224 TRP A C 1
ATOM 1738 O O . TRP A 1 224 ? 3.115 15.216 -14.106 1.00 89.19 224 TRP A O 1
ATOM 1748 N N . THR A 1 225 ? 4.253 15.503 -16.011 1.00 92.00 225 THR A N 1
ATOM 1749 C CA . THR A 1 225 ? 3.167 15.020 -16.871 1.00 92.00 225 THR A CA 1
ATOM 1750 C C . THR A 1 225 ? 2.852 13.555 -16.574 1.00 92.00 225 THR A C 1
ATOM 1752 O O . THR A 1 225 ? 1.702 13.224 -16.300 1.00 92.00 225 THR A O 1
ATOM 1755 N N . ALA A 1 226 ? 3.873 12.694 -16.530 1.00 90.19 226 ALA A N 1
ATOM 1756 C CA . ALA A 1 226 ? 3.730 11.289 -16.148 1.00 90.19 226 ALA A CA 1
ATOM 1757 C C . ALA A 1 226 ? 3.243 11.123 -14.698 1.00 90.19 226 ALA A C 1
ATOM 1759 O O . ALA A 1 226 ? 2.512 10.188 -14.378 1.00 90.19 226 ALA A O 1
ATOM 1760 N N . PHE A 1 227 ? 3.621 12.036 -13.804 1.00 92.25 227 PHE A N 1
ATOM 1761 C CA . PHE A 1 227 ? 3.153 12.023 -12.422 1.00 92.25 227 PHE A CA 1
ATOM 1762 C C . PHE A 1 227 ? 1.644 12.283 -12.345 1.00 92.25 227 PHE A C 1
ATOM 1764 O O . PHE A 1 227 ? 0.918 11.517 -11.718 1.00 92.25 227 PHE A O 1
ATOM 1771 N N . PHE A 1 228 ? 1.136 13.318 -13.017 1.00 93.38 228 PHE A N 1
ATOM 1772 C CA . PHE A 1 228 ? -0.293 13.641 -12.971 1.00 93.38 228 PHE A CA 1
ATOM 1773 C C . PHE A 1 228 ? -1.176 12.607 -13.684 1.00 93.38 228 PHE A C 1
ATOM 1775 O O . PHE A 1 228 ? -2.322 12.419 -13.281 1.00 93.38 228 PHE A O 1
ATOM 1782 N N . THR A 1 229 ? -0.662 11.884 -14.683 1.00 93.12 229 THR A N 1
ATOM 1783 C CA . THR A 1 229 ? -1.412 10.776 -15.304 1.00 93.12 229 THR A CA 1
ATOM 1784 C C . THR A 1 229 ? -1.478 9.538 -14.411 1.00 93.12 229 THR A C 1
ATOM 1786 O O . THR A 1 229 ? -2.474 8.817 -14.425 1.00 93.12 229 THR A O 1
ATOM 1789 N N . THR A 1 230 ? -0.448 9.297 -13.599 1.00 94.75 230 THR A N 1
ATOM 1790 C CA . THR A 1 230 ? -0.365 8.122 -12.717 1.00 94.75 230 THR A CA 1
ATOM 1791 C C . THR A 1 230 ? -0.975 8.357 -11.337 1.00 94.75 230 THR A C 1
ATOM 1793 O O . THR A 1 230 ? -1.434 7.407 -10.700 1.00 94.75 230 THR A O 1
ATOM 1796 N N . VAL A 1 231 ? -1.043 9.608 -10.867 1.00 95.56 231 VAL A N 1
ATOM 1797 C CA . VAL A 1 231 ? -1.578 9.933 -9.535 1.00 95.56 231 VAL A CA 1
ATOM 1798 C C . VAL A 1 231 ? -3.076 9.654 -9.420 1.00 95.56 231 VAL A C 1
ATOM 1800 O O . VAL A 1 231 ? -3.530 9.265 -8.349 1.00 95.56 231 VAL A O 1
ATOM 1803 N N . GLY A 1 232 ? -3.842 9.801 -10.506 1.00 95.44 232 GLY A N 1
ATOM 1804 C CA . GLY A 1 232 ? -5.291 9.572 -10.510 1.00 95.44 232 GLY A CA 1
ATOM 1805 C C . GLY A 1 232 ? -5.669 8.151 -10.067 1.00 95.44 232 GLY A C 1
ATOM 1806 O O . GLY A 1 232 ? -6.363 7.999 -9.059 1.00 95.44 232 GLY A O 1
ATOM 1807 N N . PRO A 1 233 ? -5.177 7.100 -10.749 1.00 95.69 233 PRO A N 1
ATOM 1808 C CA . PRO A 1 233 ? -5.409 5.715 -10.339 1.00 95.69 233 PRO A CA 1
ATOM 1809 C C . PRO A 1 233 ? -4.911 5.388 -8.921 1.00 95.69 233 PRO A C 1
ATOM 1811 O O . PRO A 1 233 ? -5.610 4.712 -8.165 1.00 95.69 233 PRO A O 1
ATOM 1814 N N . ALA A 1 234 ? -3.739 5.896 -8.523 1.00 96.75 234 ALA A N 1
ATOM 1815 C CA . ALA A 1 234 ? -3.214 5.701 -7.168 1.00 96.75 234 ALA A CA 1
ATOM 1816 C C . ALA A 1 234 ? -4.118 6.345 -6.100 1.00 96.75 234 ALA A C 1
ATOM 1818 O O . ALA A 1 234 ? -4.423 5.734 -5.074 1.00 96.75 234 ALA A O 1
ATOM 1819 N N . ALA A 1 235 ? -4.599 7.564 -6.359 1.00 96.50 235 ALA A N 1
ATOM 1820 C CA . ALA A 1 235 ? -5.532 8.265 -5.488 1.00 96.50 235 ALA A CA 1
ATOM 1821 C C . ALA A 1 235 ? -6.880 7.537 -5.403 1.00 96.50 235 ALA A C 1
ATOM 1823 O O . ALA A 1 235 ? -7.448 7.449 -4.318 1.00 96.50 235 ALA A O 1
ATOM 1824 N N . ALA A 1 236 ? -7.366 6.949 -6.501 1.00 97.06 236 ALA A N 1
ATOM 1825 C CA . ALA A 1 236 ? -8.581 6.137 -6.488 1.00 97.06 236 ALA A CA 1
ATOM 1826 C C . ALA A 1 236 ? -8.449 4.919 -5.554 1.00 97.06 236 ALA A C 1
ATOM 1828 O O . ALA A 1 236 ? -9.365 4.640 -4.778 1.00 97.06 236 ALA A O 1
ATOM 1829 N N . LEU A 1 237 ? -7.295 4.239 -5.555 1.00 97.06 237 LEU A N 1
ATOM 1830 C CA . LEU A 1 237 ? -7.017 3.146 -4.615 1.00 97.06 237 LEU A CA 1
ATOM 1831 C C . LEU A 1 237 ? -6.989 3.625 -3.162 1.00 97.06 237 LEU A C 1
ATOM 1833 O O . LEU A 1 237 ? -7.565 2.969 -2.291 1.00 97.06 237 LEU A O 1
ATOM 1837 N N . LEU A 1 238 ? -6.354 4.767 -2.894 1.00 96.25 238 LEU A N 1
ATOM 1838 C CA . LEU A 1 238 ? -6.330 5.375 -1.563 1.00 96.25 238 LEU A CA 1
ATOM 1839 C C . LEU A 1 238 ? -7.750 5.712 -1.090 1.00 96.25 238 LEU A C 1
ATOM 1841 O O . LEU A 1 238 ? -8.128 5.369 0.029 1.00 96.25 238 LEU A O 1
ATOM 1845 N N . VAL A 1 239 ? -8.557 6.330 -1.954 1.00 96.69 239 VAL A N 1
ATOM 1846 C CA . VAL A 1 239 ? -9.955 6.685 -1.677 1.00 96.69 239 VAL A CA 1
ATOM 1847 C C . VAL A 1 239 ? -10.802 5.435 -1.425 1.00 96.69 239 VAL A C 1
ATOM 1849 O O . VAL A 1 239 ? -11.592 5.416 -0.482 1.00 96.69 239 VAL A O 1
ATOM 1852 N N . ALA A 1 240 ? -10.604 4.360 -2.192 1.00 97.00 240 ALA A N 1
ATOM 1853 C CA . ALA A 1 240 ? -11.278 3.085 -1.957 1.00 97.00 240 ALA A CA 1
ATOM 1854 C C . ALA A 1 240 ? -10.942 2.507 -0.569 1.00 97.00 240 ALA A C 1
ATOM 1856 O O . ALA A 1 240 ? -11.846 2.106 0.169 1.00 97.00 240 ALA A O 1
ATOM 1857 N N . HIS A 1 241 ? -9.666 2.535 -0.170 1.00 95.44 241 HIS A N 1
ATOM 1858 C CA . HIS A 1 241 ? -9.242 2.108 1.168 1.00 95.44 241 HIS A CA 1
ATOM 1859 C C . HIS A 1 241 ? -9.809 3.010 2.270 1.00 95.44 241 HIS A C 1
ATOM 1861 O O . HIS A 1 241 ? -10.238 2.519 3.314 1.00 95.44 241 HIS A O 1
ATOM 1867 N N . TYR A 1 242 ? -9.868 4.320 2.034 1.00 93.38 242 TYR A N 1
ATOM 1868 C CA . TYR A 1 242 ? -10.484 5.265 2.958 1.00 93.38 242 TYR A CA 1
ATOM 1869 C C . TYR A 1 242 ? -11.971 4.958 3.170 1.00 93.38 242 TYR A C 1
ATOM 1871 O O . TYR A 1 242 ? -12.411 4.850 4.313 1.00 93.38 242 TYR A O 1
ATOM 1879 N N . PHE A 1 243 ? -12.740 4.748 2.097 1.00 93.31 243 PHE A N 1
ATOM 1880 C CA . PHE A 1 243 ? -14.156 4.391 2.208 1.00 93.31 243 PHE A CA 1
ATOM 1881 C C . PHE A 1 243 ? -14.368 3.037 2.882 1.00 93.31 243 PHE A C 1
ATOM 1883 O O . PHE A 1 243 ? -15.318 2.886 3.651 1.00 93.31 243 PHE A O 1
ATOM 1890 N N . TRP A 1 244 ? -13.488 2.065 2.632 1.00 92.38 244 TRP A N 1
ATOM 1891 C CA . TRP A 1 244 ? -13.525 0.782 3.326 1.00 92.38 244 TRP A CA 1
ATOM 1892 C C . TRP A 1 244 ? -13.395 0.964 4.841 1.00 92.38 244 TRP A C 1
ATOM 1894 O O . TRP A 1 244 ? -14.268 0.482 5.564 1.00 92.38 244 TRP A O 1
ATOM 1904 N N . VAL A 1 245 ? -12.390 1.717 5.309 1.00 89.00 245 VAL A N 1
ATOM 1905 C CA . VAL A 1 245 ? -12.181 2.028 6.736 1.00 89.00 245 VAL A CA 1
ATOM 1906 C C . VAL A 1 245 ? -13.343 2.837 7.308 1.00 89.00 245 VAL A C 1
ATOM 1908 O O . VAL A 1 245 ? -13.873 2.493 8.362 1.00 89.00 245 VAL A O 1
ATOM 1911 N N . ALA A 1 246 ? -13.780 3.886 6.608 1.00 86.06 246 ALA A N 1
ATOM 1912 C CA . ALA A 1 246 ? -14.844 4.771 7.071 1.00 86.06 246 ALA A CA 1
ATOM 1913 C C . ALA A 1 246 ? -16.187 4.044 7.251 1.00 86.06 246 ALA A C 1
ATOM 1915 O O . ALA A 1 246 ? -16.971 4.436 8.102 1.00 86.06 246 ALA A O 1
ATOM 1916 N N . ARG A 1 247 ? -16.448 2.961 6.505 1.00 85.31 247 ARG A N 1
ATOM 1917 C CA . ARG A 1 247 ? -17.650 2.122 6.670 1.00 85.31 247 ARG A CA 1
ATOM 1918 C C . ARG A 1 247 ? -17.586 1.177 7.882 1.00 85.31 247 ARG A C 1
ATOM 1920 O O . ARG A 1 247 ? -18.581 0.520 8.191 1.00 85.31 247 ARG A O 1
ATOM 1927 N N . GLN A 1 248 ? -16.455 1.078 8.588 1.00 75.25 248 GLN A N 1
ATOM 1928 C CA . GLN A 1 248 ? -16.290 0.142 9.709 1.00 75.25 248 GLN A CA 1
ATOM 1929 C C . GLN A 1 248 ? -16.772 0.672 11.089 1.00 75.25 248 GLN A C 1
ATOM 1931 O O . GLN A 1 248 ? -16.396 0.123 12.125 1.00 75.25 248 GLN A O 1
ATOM 1936 N N . GLU A 1 249 ? -17.674 1.663 11.135 1.00 65.31 249 GLU A N 1
ATOM 1937 C CA . GLU A 1 249 ? -18.040 2.439 12.345 1.00 65.31 249 GLU A CA 1
ATOM 1938 C C . GLU A 1 249 ? -18.524 1.630 13.576 1.00 65.31 249 GLU A C 1
ATOM 1940 O O . GLU A 1 249 ? -18.212 2.013 14.701 1.00 65.31 249 GLU A O 1
ATOM 1945 N N . VAL A 1 250 ? -19.245 0.512 13.403 1.00 57.22 250 VAL A N 1
ATOM 1946 C CA . VAL A 1 250 ? -19.816 -0.278 14.528 1.00 57.22 250 VAL A CA 1
ATOM 1947 C C . VAL A 1 250 ? -18.760 -1.031 15.352 1.00 57.22 250 VAL A C 1
ATOM 1949 O O . VAL A 1 250 ? -18.817 -1.025 16.572 1.00 57.22 250 VAL A O 1
ATOM 1952 N N . SER A 1 251 ? -17.735 -1.603 14.714 1.00 55.84 251 SER A N 1
ATOM 1953 C CA . SER A 1 251 ? -16.710 -2.404 15.422 1.00 55.84 251 SER A CA 1
ATOM 1954 C C . SER A 1 251 ? -15.718 -1.555 16.196 1.00 55.84 251 SER A C 1
ATOM 1956 O O . SER A 1 251 ? -15.031 -2.023 17.095 1.00 55.84 251 SER A O 1
ATOM 1958 N N . PHE A 1 252 ? -15.630 -0.283 15.829 1.00 54.97 252 PHE A N 1
ATOM 1959 C CA . PHE A 1 252 ? -14.711 0.648 16.444 1.00 54.97 252 PHE A CA 1
ATOM 1960 C C . PHE A 1 252 ? -15.073 0.949 17.909 1.00 54.97 252 PHE A C 1
ATOM 1962 O O . PHE A 1 252 ? -14.168 1.110 18.722 1.00 54.97 252 PHE A O 1
ATOM 1969 N N . GLU A 1 253 ? -16.362 0.988 18.261 1.00 56.69 253 GLU A N 1
ATOM 1970 C CA . GLU A 1 253 ? -16.809 1.213 19.644 1.00 56.69 253 GLU A CA 1
ATOM 1971 C C . GLU A 1 253 ? -16.337 0.092 20.574 1.00 56.69 253 GLU A C 1
ATOM 1973 O O . GLU A 1 253 ? -15.557 0.347 21.490 1.00 56.69 253 GLU A O 1
ATOM 1978 N N . GLU A 1 254 ? -16.695 -1.153 20.267 1.00 58.94 254 GLU A N 1
ATOM 1979 C CA . GLU A 1 254 ? -16.297 -2.331 21.043 1.00 58.94 254 GLU A CA 1
ATOM 1980 C C . GLU A 1 254 ? -14.771 -2.509 21.068 1.00 58.94 254 GLU A C 1
ATOM 1982 O O . GLU A 1 254 ? -14.178 -2.713 22.129 1.00 58.94 254 GLU A O 1
ATOM 1987 N N . ALA A 1 255 ? -14.098 -2.331 19.923 1.00 58.44 255 ALA A N 1
ATOM 1988 C CA . ALA A 1 255 ? -12.646 -2.461 19.843 1.00 58.44 255 ALA A CA 1
ATOM 1989 C C . ALA A 1 255 ? -11.904 -1.368 20.632 1.00 58.44 255 ALA A C 1
ATOM 1991 O O . ALA A 1 255 ? -10.844 -1.638 21.199 1.00 58.44 255 ALA A O 1
ATOM 1992 N N . SER A 1 256 ? -12.425 -0.136 20.672 1.00 58.53 256 SER A N 1
ATOM 1993 C CA . SER A 1 256 ? -11.809 0.965 21.426 1.00 58.53 256 SER A CA 1
ATOM 1994 C C . SER A 1 256 ? -11.960 0.792 22.937 1.00 58.53 256 SER A C 1
ATOM 1996 O O . SER A 1 256 ? -10.981 1.004 23.656 1.00 58.53 256 SER A O 1
ATOM 1998 N N . ILE A 1 257 ? -13.123 0.325 23.402 1.00 61.78 257 ILE A N 1
ATOM 1999 C CA . ILE A 1 257 ? -13.381 0.006 24.813 1.00 61.78 257 ILE A CA 1
ATOM 2000 C C . ILE A 1 257 ? -12.494 -1.165 25.251 1.00 61.78 257 ILE A C 1
ATOM 2002 O O . ILE A 1 257 ? -11.693 -1.021 26.175 1.00 61.78 257 ILE A O 1
ATOM 2006 N N . ALA A 1 258 ? -12.519 -2.280 24.515 1.00 61.31 258 ALA A N 1
ATOM 2007 C CA . ALA A 1 258 ? -11.705 -3.455 24.825 1.00 61.31 258 ALA A CA 1
ATOM 2008 C C . ALA A 1 258 ? -10.191 -3.158 24.780 1.00 61.31 258 ALA A C 1
ATOM 2010 O O . ALA A 1 258 ? -9.403 -3.714 25.553 1.00 61.31 258 ALA A O 1
ATOM 2011 N N . TYR A 1 259 ? -9.751 -2.268 23.882 1.00 61.25 259 TYR A N 1
ATOM 2012 C CA . TYR A 1 259 ? -8.361 -1.813 23.834 1.00 61.25 259 TYR A CA 1
ATOM 2013 C C . TYR A 1 259 ? -7.989 -0.946 25.044 1.00 61.25 259 TYR A C 1
ATOM 2015 O O . TYR A 1 259 ? -6.912 -1.143 25.620 1.00 61.25 259 TYR A O 1
ATOM 2023 N N . ALA A 1 260 ? -8.856 -0.008 25.440 1.00 62.44 260 ALA A N 1
ATOM 2024 C CA . ALA A 1 260 ? -8.652 0.819 26.626 1.00 62.44 260 ALA A CA 1
ATOM 2025 C C . ALA A 1 260 ? -8.544 -0.052 27.891 1.00 62.44 260 ALA A C 1
ATOM 2027 O O . ALA A 1 260 ? -7.592 0.107 28.658 1.00 62.44 260 ALA A O 1
ATOM 2028 N N . GLU A 1 261 ? -9.418 -1.051 28.041 1.00 67.69 261 GLU A N 1
ATOM 2029 C CA . GLU A 1 261 ? -9.407 -2.007 29.156 1.00 67.69 261 GLU A CA 1
ATOM 2030 C C . GLU A 1 261 ? -8.129 -2.856 29.202 1.00 67.69 261 GLU A C 1
ATOM 2032 O O . GLU A 1 261 ? -7.438 -2.893 30.224 1.00 67.69 261 GLU A O 1
ATOM 2037 N N . LYS A 1 262 ? -7.739 -3.497 28.088 1.00 66.88 262 LYS A N 1
ATOM 2038 C CA . LYS A 1 262 ? -6.508 -4.314 28.034 1.00 66.88 262 LYS A CA 1
ATOM 2039 C C . LYS A 1 262 ? -5.257 -3.494 28.340 1.00 66.88 262 LYS A C 1
ATOM 2041 O O . LYS A 1 262 ? -4.307 -4.001 28.946 1.00 66.88 262 LYS A O 1
ATOM 2046 N N . ARG A 1 263 ? -5.228 -2.229 27.912 1.00 63.38 263 ARG A N 1
ATOM 2047 C CA . ARG A 1 263 ? -4.105 -1.323 28.164 1.00 63.38 263 ARG A CA 1
ATOM 2048 C C . ARG A 1 263 ? -4.071 -0.858 29.618 1.00 63.38 263 ARG A C 1
ATOM 2050 O O . ARG A 1 263 ? -2.993 -0.906 30.209 1.00 63.38 263 ARG A O 1
ATOM 2057 N N . ALA A 1 264 ? -5.214 -0.502 30.202 1.00 68.62 264 ALA A N 1
ATOM 2058 C CA . ALA A 1 264 ? -5.332 -0.195 31.626 1.00 68.62 264 ALA A CA 1
ATOM 2059 C C . ALA A 1 264 ? -4.878 -1.387 32.487 1.00 68.62 264 ALA A C 1
ATOM 2061 O O . ALA A 1 264 ? -4.034 -1.225 33.365 1.00 68.62 264 ALA A O 1
ATOM 2062 N N . ALA A 1 265 ? -5.303 -2.608 32.144 1.00 70.50 265 ALA A N 1
ATOM 2063 C CA . ALA A 1 265 ? -4.880 -3.837 32.819 1.00 70.50 265 ALA A CA 1
ATOM 2064 C C . ALA A 1 265 ? -3.372 -4.127 32.682 1.00 70.50 265 ALA A C 1
ATOM 2066 O O . ALA A 1 265 ? -2.756 -4.733 33.561 1.00 70.50 265 ALA A O 1
ATOM 2067 N N . ARG A 1 266 ? -2.734 -3.715 31.577 1.00 71.25 266 ARG A N 1
ATOM 2068 C CA . ARG A 1 266 ? -1.275 -3.827 31.410 1.00 71.25 266 ARG A CA 1
ATOM 2069 C C . ARG A 1 266 ? -0.529 -2.814 32.277 1.00 71.25 266 ARG A C 1
ATOM 2071 O O . ARG A 1 266 ? 0.477 -3.174 32.874 1.00 71.25 266 ARG A O 1
ATOM 2078 N N . ILE A 1 267 ? -1.018 -1.578 32.352 1.00 74.38 267 ILE A N 1
ATOM 2079 C CA . ILE A 1 267 ? -0.425 -0.519 33.180 1.00 74.38 267 ILE A CA 1
ATOM 2080 C C . ILE A 1 267 ? -0.588 -0.848 34.669 1.00 74.38 267 ILE A C 1
ATOM 2082 O O . ILE A 1 267 ? 0.375 -0.718 35.417 1.00 74.38 267 ILE A O 1
ATOM 2086 N N . ALA A 1 268 ? -1.755 -1.348 35.083 1.00 72.69 268 ALA A N 1
ATOM 2087 C CA . ALA A 1 268 ? -2.003 -1.794 36.453 1.00 72.69 268 ALA A CA 1
ATOM 2088 C C . ALA A 1 268 ? -1.043 -2.918 36.878 1.00 72.69 268 ALA A C 1
ATOM 2090 O O . ALA A 1 268 ? -0.468 -2.847 37.957 1.00 72.69 268 ALA A O 1
ATOM 2091 N N . ARG A 1 269 ? -0.782 -3.901 36.001 1.00 78.44 269 ARG A N 1
ATOM 2092 C CA . ARG A 1 269 ? 0.209 -4.964 36.261 1.00 78.44 269 ARG A CA 1
ATOM 2093 C C . ARG A 1 269 ? 1.646 -4.461 36.395 1.00 78.44 269 ARG A C 1
ATOM 2095 O O . ARG A 1 269 ? 2.404 -5.052 37.142 1.00 78.44 269 ARG A O 1
ATOM 2102 N N . ILE A 1 270 ? 2.019 -3.405 35.671 1.00 75.25 270 ILE A N 1
ATOM 2103 C CA . ILE A 1 270 ? 3.364 -2.806 35.750 1.00 75.25 270 ILE A CA 1
ATOM 2104 C C . ILE A 1 270 ? 3.508 -1.920 36.996 1.00 75.25 270 ILE A C 1
ATOM 2106 O O . ILE A 1 270 ? 4.606 -1.773 37.507 1.00 75.25 270 ILE A O 1
ATOM 2110 N N . ARG A 1 271 ? 2.418 -1.302 37.469 1.00 70.81 271 ARG A N 1
ATOM 2111 C CA . ARG A 1 271 ? 2.421 -0.457 38.676 1.00 70.81 271 ARG A CA 1
ATOM 2112 C C . ARG A 1 271 ? 2.231 -1.241 39.978 1.00 70.81 271 ARG A C 1
ATOM 2114 O O . ARG A 1 271 ? 2.533 -0.702 41.034 1.00 70.81 271 ARG A O 1
ATOM 2121 N N . GLY A 1 272 ? 1.670 -2.448 39.907 1.00 66.94 272 GLY A N 1
ATOM 2122 C CA . GLY A 1 272 ? 1.370 -3.301 41.060 1.00 66.94 272 GLY A CA 1
ATOM 2123 C C . GLY A 1 272 ? 2.347 -4.458 41.294 1.00 66.94 272 GLY A C 1
ATOM 2124 O O . GLY A 1 272 ? 2.069 -5.283 42.159 1.00 66.94 272 GLY A O 1
ATOM 2125 N N . GLY A 1 273 ? 3.433 -4.550 40.521 1.00 50.59 273 GLY A N 1
ATOM 2126 C CA . GLY A 1 273 ? 4.557 -5.465 40.746 1.00 50.59 273 GLY A CA 1
ATOM 2127 C C . GLY A 1 273 ? 5.838 -4.670 40.912 1.00 50.59 273 GLY A C 1
ATOM 2128 O O . GLY A 1 273 ? 6.680 -5.107 41.721 1.00 50.59 273 GLY A O 1
#

Radius of gyration: 23.09 Å; Cα contacts (8 Å, |Δi|>4): 214; chains: 1; bounding box: 57×51×66 Å